Protein AF-A0A5N6TM51-F1 (afdb_monomer)

Organism: Aspergillus avenaceus (NCBI:txid36643)

Sequence (339 aa):
MQPSRFLRQTIHHITMTSKPPQKPAKEKRPPLTHFLCLPLVNATSLPQLETSLSTFKTSIPAQDDHGPLVPAGALRPVGTLHLTLGVMSLPTRERLEDAISFFHSLDLLAMVREAGRRARFSTTDDKNSEDKSEEEKDKEKNKEGGTPPFTISLESLHALPRARAATVLHAAPVDPTARLYPFCEMLREKFLHAGFLQGEVRHKAAGEEGPVPRPKARPLLLHATVANTIYVRGRKDGGSRKGRNDRIAFDARDLVAWYRGFYADRERTVPKSLQSASLGDGGSRGYPFVWAREFPVESVCICEMGAKKLDSVGDASGLNARLGEKYAAVAERRLDFGY

Nearest PDB structures (foldseek):
  8tly-assembly2_B  TM=7.650E-01  e=3.673E-09  Homo sapiens
  8tly-assembly1_A  TM=7.063E-01  e=2.453E-09  Homo sapiens
  8tuk-assembly1_A  TM=6.851E-01  e=5.500E-09  Alvinella pompejana
  5h7f-assembly1_A  TM=6.345E-01  e=9.374E-05  Deinococcus radiodurans
  1iuh-assembly1_A  TM=6.403E-01  e=2.498E-04  Thermus thermophilus

Secondary structure (DSSP, 8-state):
------------------PPPPPPPPPPPPPP-EEEEEE--STTTHHHHHHHHHHHHHHSPEETTTEESS-GGGBPPGGG-EEEEEEE---SHHHHHHHHHHHHHS-HHHHHHHHHHHHHHTTTTT-------GGGTTTSTT----PPPEEEEEEEEEEES-GGGBSEEEEEEE-TTS-HHHHHHHHHHHHHHTT-B--B-PPPPTT--SSPPPPBPPPP---EEEEEGGGS-----S-----------B--HHHHHHHHS--S-TT--SPPPS-------S---PPPPEEEEEEEE-EEEEEESS-EEPP-TT-TT-HHHHH-EE--EEEEEE-----

Foldseek 3Di:
DDDDDDDDDDDDDPPPPDDDDDDPDPDDDADWWWFKWQFDDDPQQLVLLLLLLVQLVVPFDADPPPGGLADPLQFAFQQAWIWTLFIFDQPDPVSVVVLQVLVVPDDLQVLLVVLLVVLVVVVPVPDDDPDDDPVVVVVVVPPPPFRDFFWWWWWAWAAPPHQQWGQWIWTAIGGPSSSVQSSSNVVSVSCQQVVGGDADQDDDDPPDDDDRGRGHHDPRGTTTIRGGQVSPDDDCPPDDDPDDPPRHTGNRPVVRVCQQFADDDPPDLHDDDDDDPDDDDDDGRGHGRISGGTDGRWKMFIWTPDWDAFDQPPPPPSVSVSRRTHTDTPDMDTPCRPD

Structure (mmCIF, N/CA/C/O backbone):
data_AF-A0A5N6TM51-F1
#
_entry.id   AF-A0A5N6TM51-F1
#
loop_
_atom_site.group_PDB
_atom_site.id
_atom_site.type_symbol
_atom_site.label_atom_id
_atom_site.label_alt_id
_atom_site.label_comp_id
_atom_site.label_asym_id
_atom_site.label_entity_id
_atom_site.label_seq_id
_atom_site.pdbx_PDB_ins_code
_atom_site.Cartn_x
_atom_site.Cartn_y
_atom_site.Cartn_z
_atom_site.occupancy
_atom_site.B_iso_or_equiv
_atom_site.auth_seq_id
_atom_site.auth_comp_id
_atom_site.auth_asym_id
_atom_site.auth_atom_id
_atom_site.pdbx_PDB_model_num
ATOM 1 N N . MET A 1 1 ? -53.615 65.402 -53.126 1.00 32.78 1 MET A N 1
ATOM 2 C CA . MET A 1 1 ? -53.287 66.619 -52.351 1.00 32.78 1 MET A CA 1
ATOM 3 C C . MET A 1 1 ? -53.450 66.295 -50.869 1.00 32.78 1 MET A C 1
ATOM 5 O O . MET A 1 1 ? -54.311 65.499 -50.536 1.00 32.78 1 MET A O 1
ATOM 9 N N . GLN A 1 2 ? -52.512 66.818 -50.079 1.00 27.61 2 GLN A N 1
ATOM 10 C CA . GLN A 1 2 ? -52.165 66.640 -48.653 1.00 27.61 2 GLN A CA 1
ATOM 11 C C . GLN A 1 2 ? -53.316 66.652 -47.604 1.00 27.61 2 GLN A C 1
ATOM 13 O O . GLN A 1 2 ? -54.419 67.052 -47.954 1.00 27.61 2 GLN A O 1
ATOM 18 N N . PRO A 1 3 ? -53.040 66.498 -46.282 1.00 46.75 3 PRO A N 1
ATOM 19 C CA . PRO A 1 3 ? -52.190 65.527 -45.563 1.00 46.75 3 PRO A CA 1
ATOM 20 C C . PRO A 1 3 ? -52.844 65.098 -44.210 1.00 46.75 3 PRO A C 1
ATOM 22 O O . PRO A 1 3 ? -53.901 65.585 -43.830 1.00 46.75 3 PRO A O 1
ATOM 25 N N . SER A 1 4 ? -52.180 64.275 -43.393 1.00 31.70 4 SER A N 1
ATOM 26 C CA . SER A 1 4 ? -51.720 64.683 -42.044 1.00 31.70 4 SER A CA 1
ATOM 27 C C . SER A 1 4 ? -51.360 63.492 -41.152 1.00 31.70 4 SER A C 1
ATOM 29 O O . SER A 1 4 ? -51.795 62.360 -41.326 1.00 31.70 4 SER A O 1
ATOM 31 N N . ARG A 1 5 ? -50.418 63.791 -40.263 1.00 33.94 5 ARG A N 1
ATOM 32 C CA . ARG A 1 5 ? -49.539 62.904 -39.508 1.00 33.94 5 ARG A CA 1
ATOM 33 C C . ARG A 1 5 ? -50.269 62.289 -38.315 1.00 33.94 5 ARG A C 1
ATOM 35 O O . ARG A 1 5 ? -50.870 63.030 -37.547 1.00 33.94 5 ARG A O 1
ATOM 42 N N . PHE A 1 6 ? -50.075 60.992 -38.078 1.00 36.09 6 PHE A N 1
ATOM 43 C CA . PHE A 1 6 ? -50.263 60.407 -36.751 1.00 36.09 6 PHE A CA 1
ATOM 44 C C . PHE A 1 6 ? -48.932 59.945 -36.161 1.00 36.09 6 PHE A C 1
ATOM 46 O O . PHE A 1 6 ? -48.070 59.367 -36.825 1.00 36.09 6 PHE A O 1
ATOM 53 N N . LEU A 1 7 ? -48.777 60.330 -34.901 1.00 36.97 7 LEU A N 1
ATOM 54 C CA . LEU A 1 7 ? -47.610 60.239 -34.047 1.00 36.97 7 LEU A CA 1
ATOM 55 C C . LEU A 1 7 ? -47.298 58.772 -33.708 1.00 36.97 7 LEU A C 1
ATOM 57 O O . LEU A 1 7 ? -48.194 57.987 -33.410 1.00 36.97 7 LEU A O 1
ATOM 61 N N . ARG A 1 8 ? -46.010 58.417 -33.730 1.00 33.09 8 ARG A N 1
ATOM 62 C CA . ARG A 1 8 ? -45.488 57.114 -33.301 1.00 33.09 8 ARG A CA 1
ATOM 63 C C . ARG A 1 8 ? -45.774 56.884 -31.812 1.00 33.09 8 ARG A C 1
ATOM 65 O O . ARG A 1 8 ? -45.338 57.685 -30.989 1.00 33.09 8 ARG A O 1
ATOM 72 N N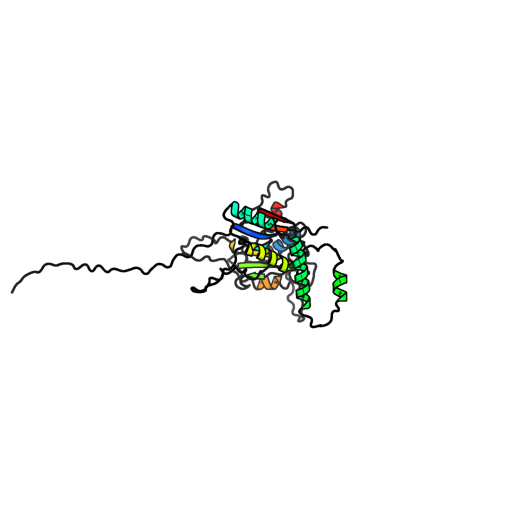 . GLN A 1 9 ? -46.382 55.751 -31.469 1.00 34.50 9 GLN A N 1
ATOM 73 C CA . GLN A 1 9 ? -46.264 55.151 -30.139 1.00 34.50 9 GLN A CA 1
ATOM 74 C C . GLN A 1 9 ? -45.636 53.763 -30.258 1.00 34.50 9 GLN A C 1
ATOM 76 O O . GLN A 1 9 ? -46.105 52.886 -30.979 1.00 34.50 9 GLN A O 1
ATOM 81 N N . THR A 1 10 ? -44.511 53.618 -29.572 1.00 32.72 10 THR A N 1
ATOM 82 C CA . THR A 1 10 ? -43.673 52.427 -29.487 1.00 32.72 10 THR A CA 1
ATOM 83 C C . THR A 1 10 ? -44.337 51.406 -28.563 1.00 32.72 10 THR A C 1
ATOM 85 O O . THR A 1 10 ? -44.457 51.651 -27.366 1.00 32.72 10 THR A O 1
ATOM 88 N N . ILE A 1 11 ? -44.744 50.250 -29.092 1.00 34.00 11 ILE A N 1
ATOM 89 C CA . ILE A 1 11 ? -45.143 49.094 -28.279 1.00 34.00 11 ILE A CA 1
ATOM 90 C C . ILE A 1 11 ? -43.866 48.325 -27.925 1.00 34.00 11 ILE A C 1
ATOM 92 O O . ILE A 1 11 ? -43.311 47.607 -28.756 1.00 34.00 11 ILE A O 1
ATOM 96 N N . HIS A 1 12 ? -43.376 48.482 -26.695 1.00 32.97 12 HIS A N 1
ATOM 97 C CA . HIS A 1 12 ? -42.363 47.585 -26.144 1.00 32.97 12 HIS A CA 1
ATOM 98 C C . HIS A 1 12 ? -43.042 46.295 -25.674 1.00 32.97 12 HIS A C 1
ATOM 100 O O . HIS A 1 12 ? -43.651 46.242 -24.609 1.00 32.97 12 HIS A O 1
ATOM 106 N N . HIS A 1 13 ? -42.924 45.245 -26.485 1.00 34.19 13 HIS A N 1
ATOM 107 C CA . HIS A 1 13 ? -43.236 43.880 -26.080 1.00 34.19 13 HIS A CA 1
ATOM 108 C C . HIS A 1 13 ? -42.216 43.448 -25.011 1.00 34.19 13 HIS A C 1
ATOM 110 O O . HIS A 1 13 ? -41.040 43.241 -25.309 1.00 34.19 13 HIS A O 1
ATOM 116 N N . ILE A 1 14 ? -42.648 43.337 -23.752 1.00 35.91 14 ILE A N 1
ATOM 117 C CA . ILE A 1 14 ? -41.868 42.675 -22.701 1.00 35.91 14 ILE A CA 1
ATOM 118 C C . ILE A 1 14 ? -41.963 41.172 -22.963 1.00 35.91 14 ILE A C 1
ATOM 120 O O . ILE A 1 14 ? -42.956 40.526 -22.632 1.00 35.91 14 ILE A O 1
ATOM 124 N N . THR A 1 15 ? -40.939 40.609 -23.596 1.00 34.81 15 THR A N 1
ATOM 125 C CA . THR A 1 15 ? -40.794 39.159 -23.734 1.00 34.81 15 THR A CA 1
ATOM 126 C C . THR A 1 15 ? -40.215 38.611 -22.430 1.00 34.81 15 THR A C 1
ATOM 128 O O . THR A 1 15 ? -39.017 38.711 -22.174 1.00 34.81 15 THR A O 1
ATOM 131 N N . MET A 1 16 ? -41.073 38.044 -21.580 1.00 34.38 16 MET A N 1
ATOM 132 C CA . MET A 1 16 ? -40.668 37.259 -20.411 1.00 34.38 16 MET A CA 1
ATOM 133 C C . MET A 1 16 ? -39.970 35.974 -20.878 1.00 34.38 16 MET A C 1
ATOM 135 O O . MET A 1 16 ? -40.612 34.959 -21.132 1.00 34.38 16 MET A O 1
ATOM 139 N N . THR A 1 17 ? -38.642 35.998 -21.005 1.00 38.09 17 THR A N 1
ATOM 140 C CA . THR A 1 17 ? -37.850 34.775 -21.192 1.00 38.09 17 THR A CA 1
ATOM 141 C C . THR A 1 17 ? -37.598 34.135 -19.826 1.00 38.09 17 THR A C 1
ATOM 143 O O . THR A 1 17 ? -36.622 34.459 -19.145 1.00 38.09 17 THR A O 1
ATOM 146 N N . SER A 1 18 ? -38.483 33.235 -19.397 1.00 43.59 18 SER A N 1
ATOM 147 C CA . SER A 1 18 ? -38.251 32.393 -18.221 1.00 43.59 18 SER A CA 1
ATOM 148 C C . SER A 1 18 ? -37.063 31.459 -18.485 1.00 43.59 18 SER A C 1
ATOM 150 O O . SER A 1 18 ? -37.135 30.585 -19.351 1.00 43.59 18 SER A O 1
ATOM 152 N N . LYS A 1 19 ? -35.954 31.640 -17.754 1.00 43.47 19 LYS A N 1
ATOM 153 C CA . LYS A 1 19 ? -34.829 30.691 -17.760 1.00 43.47 19 LYS A CA 1
ATOM 154 C C . LYS A 1 19 ? -35.306 29.324 -17.245 1.00 43.47 19 LYS A C 1
ATOM 156 O O . LYS A 1 19 ? -36.028 29.288 -16.248 1.00 43.47 19 LYS A O 1
ATOM 161 N N . PRO A 1 20 ? -34.881 28.206 -17.860 1.00 42.75 20 PRO A N 1
ATOM 162 C CA . PRO A 1 20 ? -35.201 26.879 -17.350 1.00 42.75 20 PRO A CA 1
ATOM 163 C C . PRO A 1 20 ? -34.550 26.662 -15.971 1.00 42.75 20 PRO A C 1
ATOM 165 O O . PRO A 1 20 ? -33.491 27.243 -15.697 1.00 42.75 20 PRO A O 1
ATOM 168 N N . PRO A 1 21 ? -35.148 25.830 -15.098 1.00 43.91 21 PRO A N 1
ATOM 169 C CA . PRO A 1 21 ? -34.652 25.621 -13.745 1.00 43.91 21 PRO A CA 1
ATOM 170 C C . PRO A 1 21 ? -33.252 24.997 -13.784 1.00 43.91 21 PRO A C 1
ATOM 172 O O . PRO A 1 21 ? -33.016 23.969 -14.425 1.00 43.91 21 PRO A O 1
ATOM 175 N N . GLN A 1 22 ? -32.301 25.643 -13.105 1.00 47.69 22 GLN A N 1
ATOM 176 C CA . GLN A 1 22 ? -30.949 25.120 -12.935 1.00 47.69 22 GLN A CA 1
ATOM 177 C C . GLN A 1 22 ? -31.009 23.822 -12.126 1.00 47.69 22 GLN A C 1
ATOM 179 O O . GLN A 1 22 ? -31.579 23.781 -11.038 1.00 47.69 22 GLN A O 1
ATOM 184 N N . LYS A 1 23 ? -30.404 22.754 -12.658 1.00 44.50 23 LYS A N 1
ATOM 185 C CA . LYS A 1 23 ? -30.234 21.497 -11.919 1.00 44.50 23 LYS A CA 1
ATOM 186 C C . LYS A 1 23 ? -29.460 21.782 -10.622 1.00 44.50 23 LYS A C 1
ATOM 188 O O . LYS A 1 23 ? -28.450 22.487 -10.697 1.00 44.50 23 LYS A O 1
ATOM 193 N N . PRO A 1 24 ? -29.877 21.230 -9.467 1.00 46.81 24 PRO A N 1
ATOM 194 C CA . PRO A 1 24 ? -29.166 21.435 -8.212 1.00 46.81 24 PRO A CA 1
ATOM 195 C C . PRO A 1 24 ? -27.713 20.971 -8.357 1.00 46.81 24 PRO A C 1
ATOM 197 O O . PRO A 1 24 ? -27.432 19.903 -8.912 1.00 46.81 24 PRO A O 1
ATOM 200 N N . ALA A 1 25 ? -26.780 21.812 -7.909 1.00 54.91 25 ALA A N 1
ATOM 201 C CA . ALA A 1 25 ? -25.359 21.509 -7.944 1.00 54.91 25 ALA A CA 1
ATOM 202 C C . ALA A 1 25 ? -25.094 20.241 -7.120 1.00 54.91 25 ALA A C 1
ATOM 204 O O . ALA A 1 25 ? -25.482 20.160 -5.959 1.00 54.91 25 ALA A O 1
ATOM 205 N N . LYS A 1 26 ? -24.439 19.239 -7.721 1.00 55.16 26 LYS A N 1
ATOM 206 C CA . LYS A 1 26 ? -24.026 18.035 -6.990 1.00 55.16 26 LYS A CA 1
ATOM 207 C C . LYS A 1 26 ? -23.077 18.441 -5.865 1.00 55.16 26 LYS A C 1
ATOM 209 O O . LYS A 1 26 ? -22.036 19.044 -6.133 1.00 55.16 26 LYS A O 1
ATOM 214 N N . GLU A 1 27 ? -23.432 18.081 -4.639 1.00 57.28 27 GLU A N 1
ATOM 215 C CA . GLU A 1 27 ? -22.594 18.267 -3.459 1.00 57.28 27 GLU A CA 1
ATOM 216 C C . GLU A 1 27 ? -21.221 17.621 -3.699 1.00 57.28 27 GLU A C 1
ATOM 218 O O . GLU A 1 27 ? -21.112 16.467 -4.136 1.00 57.28 27 GLU A O 1
ATOM 223 N N . LYS A 1 28 ? -20.147 18.392 -3.506 1.00 67.38 28 LYS A N 1
ATOM 224 C CA . LYS A 1 28 ? -18.787 17.889 -3.712 1.00 67.38 28 LYS A CA 1
ATOM 225 C C . LYS A 1 28 ? -18.452 16.957 -2.556 1.00 67.38 28 LYS A C 1
ATOM 227 O O . LYS A 1 28 ? -18.554 17.350 -1.401 1.00 67.38 28 LYS A O 1
ATOM 232 N N . ARG A 1 29 ? -18.019 15.733 -2.872 1.00 72.75 29 ARG A N 1
ATOM 233 C CA . ARG A 1 29 ? -17.516 14.802 -1.855 1.00 72.75 29 ARG A CA 1
ATOM 234 C C . ARG A 1 29 ? -16.382 15.478 -1.072 1.00 72.75 29 ARG A C 1
ATOM 236 O O . ARG A 1 29 ? -15.539 16.118 -1.711 1.00 72.75 29 ARG A O 1
ATOM 243 N N . PRO A 1 30 ? -16.349 15.340 0.264 1.00 81.00 30 PRO A N 1
ATOM 244 C CA . PRO A 1 30 ? -15.299 15.945 1.067 1.00 81.00 30 PRO A CA 1
ATOM 245 C C . PRO A 1 30 ? -13.924 15.391 0.655 1.00 81.00 30 PRO A C 1
ATOM 247 O O . PRO A 1 30 ? -13.836 14.259 0.156 1.00 81.00 30 PRO A O 1
ATOM 250 N N . PRO A 1 31 ? -12.847 16.182 0.810 1.00 89.69 31 PRO A N 1
ATOM 251 C CA . PRO A 1 31 ? -11.505 15.754 0.440 1.00 89.69 31 PRO A CA 1
ATOM 252 C C . PRO A 1 31 ? -11.069 14.544 1.272 1.00 89.69 31 PRO A C 1
ATOM 254 O O . PRO A 1 31 ? -11.416 14.411 2.447 1.00 89.69 31 PRO A O 1
ATOM 257 N N . LEU A 1 32 ? -10.290 13.659 0.654 1.00 94.62 32 LEU A N 1
ATOM 258 C CA . LEU A 1 32 ? -9.658 12.549 1.360 1.00 94.62 32 LEU A CA 1
ATOM 259 C C . LEU A 1 32 ? -8.504 13.091 2.200 1.00 94.62 32 LEU A C 1
ATOM 261 O O . LEU A 1 32 ? -7.663 13.822 1.678 1.00 94.62 32 LEU A O 1
ATOM 265 N N . THR A 1 33 ? -8.466 12.725 3.478 1.00 97.00 33 THR A N 1
ATOM 266 C CA . THR A 1 33 ? -7.448 13.212 4.422 1.00 97.00 33 THR A CA 1
ATOM 267 C C . THR A 1 33 ? -6.553 12.098 4.936 1.00 97.00 33 THR A C 1
ATOM 269 O O . THR A 1 33 ? -5.383 12.352 5.195 1.00 97.00 33 THR A O 1
ATOM 272 N N . HIS A 1 34 ? -7.061 10.864 5.019 1.00 98.31 34 HIS A N 1
ATOM 273 C CA . HIS A 1 34 ? -6.320 9.722 5.550 1.00 98.31 34 HIS A CA 1
ATOM 274 C C . HIS A 1 34 ? -6.577 8.451 4.744 1.00 98.31 34 HIS A C 1
ATOM 276 O O . HIS A 1 34 ? -7.523 8.367 3.955 1.00 98.31 34 HIS A O 1
ATOM 282 N N . PHE A 1 35 ? -5.749 7.437 4.956 1.00 98.25 35 PHE A N 1
ATOM 283 C CA . PHE A 1 35 ? -5.962 6.095 4.430 1.00 98.25 35 PHE A CA 1
ATOM 284 C C . PHE A 1 35 ? -5.502 5.032 5.420 1.00 98.25 35 PHE A C 1
ATOM 286 O O . PHE A 1 35 ? -4.619 5.267 6.239 1.00 98.25 35 PHE A O 1
ATOM 293 N N . LEU A 1 36 ? -6.129 3.865 5.319 1.00 98.69 36 LEU A N 1
ATOM 294 C CA . LEU A 1 36 ? -5.761 2.656 6.041 1.00 98.69 36 LEU A CA 1
ATOM 295 C C . LEU A 1 36 ? -4.841 1.827 5.144 1.00 98.69 36 LEU A C 1
ATOM 297 O O . LEU A 1 36 ? -5.186 1.579 3.982 1.00 98.69 36 LEU A O 1
ATOM 301 N N . CYS A 1 37 ? -3.684 1.406 5.647 1.00 98.75 37 CYS A N 1
ATOM 302 C CA . CYS A 1 37 ? -2.712 0.654 4.859 1.00 98.75 37 CYS A CA 1
ATOM 303 C C . CYS A 1 37 ? -1.877 -0.337 5.669 1.00 98.75 37 CYS A C 1
ATOM 305 O O . CYS A 1 37 ? -1.870 -0.327 6.897 1.00 98.75 37 CYS A O 1
ATOM 307 N N . LEU A 1 38 ? -1.142 -1.160 4.922 1.00 98.75 38 LEU A N 1
ATOM 308 C CA . LEU A 1 38 ? -0.024 -1.964 5.401 1.00 98.75 38 LEU A CA 1
ATOM 309 C C . LEU A 1 38 ? 1.274 -1.355 4.844 1.00 98.75 38 LEU A C 1
ATOM 311 O O . LEU A 1 38 ? 1.470 -1.408 3.622 1.00 98.75 38 LEU A O 1
ATOM 315 N N . PRO A 1 39 ? 2.132 -0.726 5.666 1.00 98.38 39 PRO A N 1
ATOM 316 C CA . PRO A 1 39 ? 3.463 -0.307 5.233 1.00 98.38 39 PRO A CA 1
ATOM 317 C C . PRO A 1 39 ? 4.292 -1.516 4.791 1.00 98.38 39 PRO A C 1
ATOM 319 O O . PRO A 1 39 ? 4.202 -2.586 5.386 1.00 98.38 39 PRO A O 1
ATOM 322 N N . LEU A 1 40 ? 5.095 -1.352 3.738 1.00 98.44 40 LEU A N 1
ATOM 323 C CA . LEU A 1 40 ? 5.885 -2.455 3.173 1.00 98.44 40 LEU A CA 1
ATOM 324 C C . LEU A 1 40 ? 7.384 -2.333 3.439 1.00 98.44 40 LEU A C 1
ATOM 326 O O . LEU A 1 40 ? 8.124 -3.254 3.111 1.00 98.44 40 LEU A O 1
ATOM 330 N N . VAL A 1 41 ? 7.840 -1.208 3.990 1.00 97.62 41 VAL A N 1
ATOM 331 C CA . VAL A 1 41 ? 9.263 -0.942 4.220 1.00 97.62 41 VAL A CA 1
ATOM 332 C C . VAL A 1 41 ? 9.632 -1.283 5.656 1.00 97.62 41 VAL A C 1
ATOM 334 O O . VAL A 1 41 ? 9.151 -0.640 6.586 1.00 97.62 41 VAL A O 1
ATOM 337 N N . ASN A 1 42 ? 10.515 -2.261 5.814 1.00 95.94 42 ASN A N 1
ATOM 338 C CA . ASN A 1 42 ? 11.118 -2.671 7.079 1.00 95.94 42 ASN A CA 1
ATOM 339 C C . ASN A 1 42 ? 12.578 -3.089 6.851 1.00 95.94 42 ASN A C 1
ATOM 341 O O . ASN A 1 42 ? 13.109 -2.945 5.747 1.00 95.94 42 ASN A O 1
ATOM 345 N N . ALA A 1 43 ? 13.234 -3.610 7.889 1.00 96.00 43 ALA A N 1
ATOM 346 C CA . ALA A 1 43 ? 14.640 -4.007 7.822 1.00 96.00 43 ALA A CA 1
ATOM 347 C C . ALA A 1 43 ? 14.932 -5.060 6.732 1.00 96.00 43 ALA A C 1
ATOM 349 O O . ALA A 1 43 ? 16.014 -5.043 6.149 1.00 96.00 43 ALA A O 1
ATOM 350 N N . THR A 1 44 ? 13.967 -5.934 6.422 1.00 97.12 44 THR A N 1
ATOM 351 C CA . THR A 1 44 ? 14.116 -7.021 5.437 1.00 97.12 44 THR A CA 1
ATOM 352 C C . THR A 1 44 ? 13.848 -6.544 4.010 1.00 97.12 44 THR A C 1
ATOM 354 O O . THR A 1 44 ? 14.560 -6.916 3.073 1.00 97.12 44 THR A O 1
ATOM 357 N N . SER A 1 45 ? 12.815 -5.721 3.818 1.00 97.94 45 SER A N 1
ATOM 358 C CA . SER A 1 45 ? 12.384 -5.290 2.486 1.00 97.94 45 SER A CA 1
ATOM 359 C C . SER A 1 45 ? 13.138 -4.069 1.965 1.00 97.94 45 SER A C 1
ATOM 361 O O . SER A 1 45 ? 13.351 -3.973 0.759 1.00 97.94 45 SER A O 1
ATOM 363 N N . LEU A 1 46 ? 13.582 -3.157 2.838 1.00 97.75 46 LEU A N 1
ATOM 364 C CA . LEU A 1 46 ? 14.235 -1.903 2.449 1.00 97.75 46 LEU A CA 1
ATOM 365 C C . LEU A 1 46 ? 15.393 -2.091 1.445 1.00 97.75 46 LEU A C 1
ATOM 367 O O . LEU A 1 46 ? 15.295 -1.522 0.357 1.00 97.75 46 LEU A O 1
ATOM 371 N N . PRO A 1 47 ? 16.447 -2.887 1.727 1.00 96.94 47 PRO A N 1
ATOM 372 C CA . PRO A 1 47 ? 17.573 -3.022 0.795 1.00 96.94 47 PRO A CA 1
ATOM 373 C C . PRO A 1 47 ? 17.169 -3.645 -0.553 1.00 96.94 47 PRO A C 1
ATOM 375 O O . PRO A 1 47 ? 17.710 -3.285 -1.602 1.00 96.94 47 PRO A O 1
ATOM 378 N N . GLN A 1 48 ? 16.188 -4.555 -0.546 1.00 97.62 48 GLN A N 1
ATOM 379 C CA . GLN A 1 48 ? 15.669 -5.182 -1.764 1.00 97.62 48 GLN A CA 1
ATOM 380 C C . GLN A 1 48 ? 14.884 -4.172 -2.609 1.00 97.62 48 GLN A C 1
ATOM 382 O O . GLN A 1 48 ? 15.119 -4.049 -3.809 1.00 97.62 48 GLN A O 1
ATOM 387 N N . LEU A 1 49 ? 13.995 -3.402 -1.975 1.00 97.94 49 LEU A N 1
ATOM 388 C CA . LEU A 1 49 ? 13.156 -2.406 -2.639 1.00 97.94 49 LEU A CA 1
ATOM 389 C C . LEU A 1 49 ? 13.976 -1.251 -3.213 1.00 97.94 49 LEU A C 1
ATOM 391 O O . LEU A 1 49 ? 13.679 -0.802 -4.317 1.00 97.94 49 LEU A O 1
ATOM 395 N N . GLU A 1 50 ? 15.015 -0.797 -2.511 1.00 95.94 50 GLU A N 1
ATOM 396 C CA . GLU A 1 50 ? 15.965 0.196 -3.030 1.00 95.94 50 GLU A CA 1
ATOM 397 C C . GLU A 1 50 ? 16.633 -0.282 -4.316 1.00 95.94 50 GLU A C 1
ATOM 399 O O . GLU A 1 50 ? 16.621 0.421 -5.329 1.00 95.94 50 GLU A O 1
ATOM 404 N N . THR A 1 51 ? 17.168 -1.504 -4.281 1.00 95.94 51 THR A N 1
ATOM 405 C CA . THR A 1 51 ? 17.836 -2.121 -5.428 1.00 95.94 51 THR A CA 1
ATOM 406 C C . THR A 1 51 ? 16.864 -2.262 -6.598 1.00 95.94 51 THR A C 1
ATOM 408 O O . THR A 1 51 ? 17.144 -1.791 -7.700 1.00 95.94 51 THR A O 1
ATOM 411 N N . SER A 1 52 ? 15.684 -2.833 -6.356 1.00 96.38 52 SER A N 1
ATOM 412 C CA . SER A 1 52 ? 14.674 -3.083 -7.388 1.00 96.38 52 SER A CA 1
AT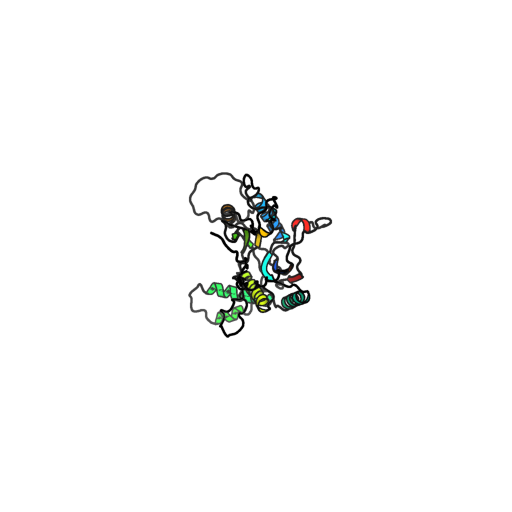OM 413 C C . SER A 1 52 ? 14.098 -1.799 -7.987 1.00 96.38 52 SER A C 1
ATOM 415 O O . SER A 1 52 ? 13.925 -1.719 -9.202 1.00 96.38 52 SER A O 1
ATOM 417 N N . LEU A 1 53 ? 13.837 -0.765 -7.178 1.00 96.38 53 LEU A N 1
ATOM 418 C CA . LEU A 1 53 ? 13.369 0.533 -7.678 1.00 96.38 53 LEU A CA 1
ATOM 419 C C . LEU A 1 53 ? 14.455 1.272 -8.465 1.00 96.38 53 LEU A C 1
ATOM 421 O O . LEU A 1 53 ? 14.135 1.932 -9.455 1.00 96.38 53 LEU A O 1
ATOM 425 N N . SER A 1 54 ? 15.723 1.147 -8.065 1.00 94.38 54 SER A N 1
ATOM 426 C CA . SER A 1 54 ? 16.855 1.686 -8.825 1.00 94.38 54 SER A CA 1
ATOM 427 C C . SER A 1 54 ? 16.989 0.999 -10.188 1.00 94.38 54 SER A C 1
ATOM 429 O O . SER A 1 54 ? 17.000 1.683 -11.211 1.00 94.38 54 SER A O 1
ATOM 431 N N . THR A 1 55 ? 16.966 -0.340 -10.223 1.00 93.31 55 THR A N 1
ATOM 432 C CA . THR A 1 55 ? 16.939 -1.129 -11.468 1.00 93.31 55 THR A CA 1
ATOM 433 C C . THR A 1 55 ? 15.748 -0.766 -12.348 1.00 93.31 55 THR A C 1
ATOM 435 O O . THR A 1 55 ? 15.889 -0.582 -13.557 1.00 93.31 55 THR A O 1
ATOM 438 N N . PHE A 1 56 ? 14.567 -0.597 -11.751 1.00 94.38 56 PHE A N 1
ATOM 439 C CA . PHE A 1 56 ? 13.395 -0.169 -12.499 1.00 94.38 56 PHE A CA 1
ATOM 440 C C . PHE A 1 56 ? 13.608 1.204 -13.125 1.00 94.38 56 PHE A C 1
ATOM 442 O O . PHE A 1 56 ? 13.418 1.355 -14.331 1.00 94.38 56 PHE A O 1
ATOM 449 N N . LYS A 1 57 ? 14.073 2.178 -12.337 1.00 93.81 57 LYS A N 1
ATOM 450 C CA . LYS A 1 57 ? 14.321 3.545 -12.797 1.00 93.81 57 LYS A CA 1
ATOM 451 C C . LYS A 1 57 ? 15.297 3.600 -13.976 1.00 93.81 57 LYS A C 1
ATOM 453 O O . LYS A 1 57 ? 15.059 4.369 -14.902 1.00 93.81 57 LYS A O 1
ATOM 458 N N . THR A 1 58 ? 16.365 2.804 -13.955 1.00 91.69 58 THR A N 1
ATOM 459 C CA . THR A 1 58 ? 17.358 2.761 -15.043 1.00 91.69 58 THR A CA 1
ATOM 460 C C . THR A 1 58 ? 16.862 2.012 -16.279 1.00 91.69 58 THR A C 1
ATOM 462 O O . THR A 1 58 ? 17.318 2.301 -17.380 1.00 91.69 58 THR A O 1
ATOM 465 N N . SER A 1 59 ? 15.905 1.092 -16.121 1.00 90.31 59 SER A N 1
ATOM 466 C CA . SER A 1 59 ? 15.308 0.340 -17.233 1.00 90.31 59 SER A CA 1
ATOM 467 C C . SER A 1 59 ? 14.215 1.091 -18.007 1.00 90.31 59 SER A C 1
ATOM 469 O O . SER A 1 59 ? 13.772 0.603 -19.045 1.00 90.31 59 SER A O 1
ATOM 471 N N . ILE A 1 60 ? 13.744 2.245 -17.513 1.00 92.12 60 ILE A N 1
ATOM 472 C CA . ILE A 1 60 ? 12.680 3.019 -18.172 1.00 92.12 60 ILE A CA 1
ATOM 473 C C . ILE A 1 60 ? 13.205 3.559 -19.513 1.00 92.12 60 ILE A C 1
ATOM 475 O O . ILE A 1 60 ? 14.158 4.342 -19.508 1.00 92.12 60 ILE A O 1
ATOM 479 N N . PRO A 1 61 ? 12.574 3.208 -20.652 1.00 88.38 61 PRO A N 1
ATOM 480 C CA . PRO A 1 61 ? 13.004 3.694 -21.956 1.00 88.38 61 PRO A CA 1
ATOM 481 C C . PRO A 1 61 ? 12.909 5.216 -22.061 1.00 88.38 61 PRO A C 1
ATOM 483 O O . PRO A 1 61 ? 11.942 5.825 -21.589 1.00 88.38 61 PRO A O 1
ATOM 486 N N . ALA A 1 62 ? 13.889 5.822 -22.727 1.00 86.50 62 ALA A N 1
ATOM 487 C CA . ALA A 1 62 ? 13.763 7.188 -23.214 1.00 86.50 62 ALA A CA 1
ATOM 488 C C . ALA A 1 62 ? 12.780 7.230 -24.394 1.00 86.50 62 ALA A C 1
ATOM 490 O O . ALA A 1 62 ? 12.720 6.300 -25.196 1.00 86.50 62 ALA A O 1
ATOM 491 N N . GLN A 1 63 ? 12.008 8.307 -24.489 1.00 79.31 63 GLN A N 1
ATOM 492 C CA . GLN A 1 63 ? 11.246 8.669 -25.675 1.00 79.31 63 GLN A CA 1
ATOM 493 C C . GLN A 1 63 ? 11.980 9.816 -26.360 1.00 79.31 63 GLN A C 1
ATOM 495 O O . GLN A 1 63 ? 12.260 10.817 -25.695 1.00 79.31 63 GLN A O 1
ATOM 500 N N . ASP A 1 64 ? 12.258 9.648 -27.655 1.00 76.06 64 ASP A N 1
ATOM 501 C CA . ASP A 1 64 ? 13.148 10.480 -28.480 1.00 76.06 64 ASP A CA 1
ATOM 502 C C . ASP A 1 64 ? 13.158 11.968 -28.078 1.00 76.06 64 ASP A C 1
ATOM 504 O O . ASP A 1 64 ? 14.190 12.473 -27.644 1.00 76.06 64 ASP A O 1
ATOM 508 N N . ASP A 1 65 ? 11.990 12.626 -28.079 1.00 72.06 65 ASP A N 1
ATOM 509 C CA . ASP A 1 65 ? 11.860 14.070 -27.804 1.00 72.06 65 ASP A CA 1
ATOM 510 C C . ASP A 1 65 ? 11.083 14.422 -26.517 1.00 72.06 65 ASP A C 1
ATOM 512 O O . ASP A 1 65 ? 10.774 15.589 -26.248 1.00 72.06 65 ASP A O 1
ATOM 516 N N . HIS A 1 66 ? 10.706 13.430 -25.703 1.00 70.62 66 HIS A N 1
ATOM 517 C CA . HIS A 1 66 ? 9.774 13.626 -24.576 1.00 70.62 66 HIS A CA 1
ATOM 518 C C . HIS A 1 66 ? 10.315 13.176 -23.214 1.00 70.62 66 HIS A C 1
ATOM 520 O O . HIS A 1 66 ? 9.617 13.288 -22.202 1.00 70.62 66 HIS A O 1
ATOM 526 N N . GLY A 1 67 ? 11.579 12.750 -23.158 1.00 80.12 67 GLY A N 1
ATOM 527 C CA . GLY A 1 67 ? 12.201 12.260 -21.930 1.00 80.12 67 GLY A CA 1
ATOM 528 C C . GLY A 1 67 ? 11.766 10.826 -21.602 1.00 80.12 67 GLY A C 1
ATOM 529 O O . GLY A 1 67 ? 11.327 10.102 -22.490 1.00 80.12 67 GLY A O 1
ATOM 530 N N . PRO A 1 68 ? 11.923 10.354 -20.355 1.00 85.94 68 PRO A N 1
ATOM 531 C CA . PRO A 1 68 ? 11.615 8.967 -20.014 1.00 85.94 68 PRO A CA 1
ATOM 532 C C . PRO A 1 68 ? 10.115 8.666 -20.145 1.00 85.94 68 PRO A C 1
ATOM 534 O O . PRO A 1 68 ? 9.283 9.465 -19.711 1.00 85.94 68 PRO A O 1
ATOM 537 N N . LEU A 1 69 ? 9.783 7.470 -20.648 1.00 90.00 69 LEU A N 1
ATOM 538 C CA . LEU A 1 69 ? 8.406 6.973 -20.812 1.00 90.00 69 LEU A CA 1
ATOM 539 C C . LEU A 1 69 ? 7.576 7.107 -19.525 1.00 90.00 69 LEU A C 1
ATOM 541 O O . LEU A 1 69 ? 6.387 7.421 -19.561 1.00 90.00 69 LEU A O 1
ATOM 545 N N . VAL A 1 70 ? 8.218 6.875 -18.379 1.00 92.31 70 VAL A N 1
ATOM 546 C CA . VAL A 1 70 ? 7.659 7.148 -17.055 1.00 92.31 70 VAL A CA 1
ATOM 547 C C . VAL A 1 70 ? 8.384 8.366 -16.478 1.00 92.31 70 VAL A C 1
ATOM 549 O O . VAL A 1 70 ? 9.574 8.268 -16.168 1.00 92.31 70 VAL A O 1
ATOM 552 N N . PRO A 1 71 ? 7.702 9.512 -16.291 1.00 91.00 71 PRO A N 1
ATOM 553 C CA . PRO A 1 71 ? 8.332 10.704 -15.734 1.00 91.00 71 PRO A CA 1
ATOM 554 C C . PRO A 1 71 ? 8.933 10.436 -14.352 1.00 91.00 71 PRO A C 1
ATOM 556 O O . PRO A 1 71 ? 8.305 9.785 -13.519 1.00 91.00 71 PRO A O 1
ATOM 559 N N . ALA A 1 72 ? 10.103 11.011 -14.057 1.00 90.06 72 ALA A N 1
ATOM 560 C CA . ALA A 1 72 ? 10.780 10.802 -12.772 1.00 90.06 72 ALA A CA 1
ATOM 561 C C . ALA A 1 72 ? 9.893 11.155 -11.561 1.00 90.06 72 ALA A C 1
ATOM 563 O O . ALA A 1 72 ? 9.899 10.438 -10.568 1.00 90.06 72 ALA A O 1
ATOM 564 N N . GLY A 1 73 ? 9.075 12.211 -11.668 1.00 90.69 73 GLY A N 1
ATOM 565 C CA . GLY A 1 73 ? 8.122 12.610 -10.623 1.00 90.69 73 GLY A CA 1
ATOM 566 C C . GLY A 1 73 ? 6.907 11.685 -10.462 1.00 90.69 73 GLY A C 1
ATOM 567 O O . GLY A 1 73 ? 6.124 11.879 -9.538 1.00 90.69 73 GLY A O 1
ATOM 568 N N . ALA A 1 74 ? 6.720 10.703 -11.351 1.00 94.25 74 ALA A N 1
ATOM 569 C CA . ALA A 1 74 ? 5.716 9.657 -11.182 1.00 94.25 74 ALA A CA 1
ATOM 570 C C . ALA A 1 74 ? 6.236 8.504 -10.314 1.00 94.25 74 ALA A C 1
ATOM 572 O O . ALA A 1 74 ? 5.422 7.775 -9.750 1.00 94.25 74 ALA A O 1
ATO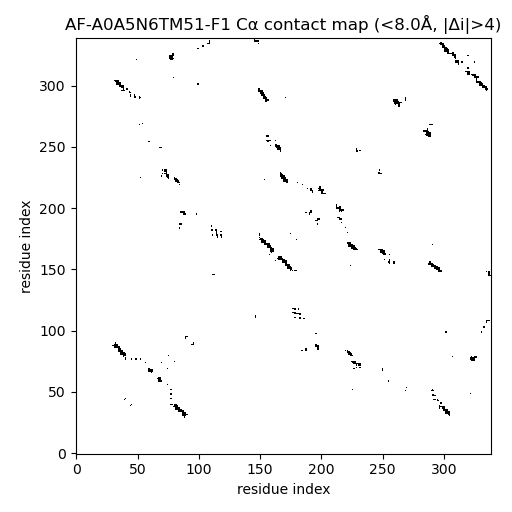M 573 N N . LEU A 1 75 ? 7.557 8.308 -10.231 1.00 95.75 75 LEU A N 1
ATOM 574 C CA . LEU A 1 75 ? 8.163 7.216 -9.472 1.00 95.75 75 LEU A CA 1
ATOM 575 C C . LEU A 1 75 ? 7.995 7.456 -7.977 1.00 95.75 75 LEU A C 1
ATOM 577 O O . LEU A 1 75 ? 8.221 8.559 -7.478 1.00 95.75 75 LEU A O 1
ATOM 581 N N . ARG A 1 76 ? 7.593 6.412 -7.256 1.00 95.56 76 ARG A N 1
ATOM 582 C CA . ARG A 1 76 ? 7.384 6.502 -5.815 1.00 95.56 76 ARG A CA 1
ATOM 583 C C . ARG A 1 76 ? 8.701 6.328 -5.063 1.00 95.56 76 ARG A C 1
ATOM 585 O O . ARG A 1 76 ? 9.417 5.365 -5.336 1.00 95.56 76 ARG A O 1
ATOM 592 N N . PRO A 1 77 ? 9.005 7.204 -4.090 1.00 96.25 77 PRO A N 1
ATOM 593 C CA . PRO A 1 77 ? 10.111 6.980 -3.169 1.00 96.25 77 PRO A CA 1
ATOM 594 C C . PRO A 1 77 ? 9.885 5.711 -2.347 1.00 96.25 77 PRO A C 1
ATOM 596 O O . PRO A 1 77 ? 8.735 5.360 -2.045 1.00 96.25 77 PRO A O 1
ATOM 599 N N . VAL A 1 78 ? 10.982 5.058 -1.961 1.00 97.19 78 VAL A N 1
ATOM 600 C CA . VAL A 1 78 ? 10.979 3.758 -1.275 1.00 97.19 78 VAL A CA 1
ATOM 601 C C . VAL A 1 78 ? 10.106 3.809 -0.024 1.00 97.19 78 VAL A C 1
ATOM 603 O O . VAL A 1 78 ? 9.196 2.996 0.116 1.00 97.19 78 VAL A O 1
ATOM 606 N N . GLY A 1 79 ? 10.291 4.828 0.824 1.00 97.19 79 GLY A N 1
ATOM 607 C CA . GLY A 1 79 ? 9.575 4.989 2.096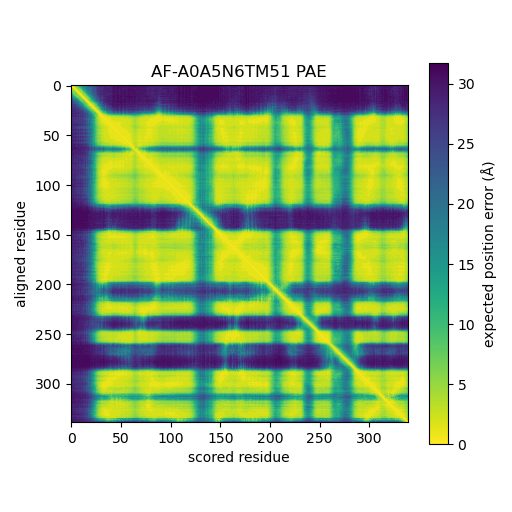 1.00 97.19 79 GLY A CA 1
ATOM 608 C C . GLY A 1 79 ? 8.067 5.230 1.979 1.00 97.19 79 GLY A C 1
ATOM 609 O O . GLY A 1 79 ? 7.367 5.307 2.990 1.00 97.19 79 GLY A O 1
ATOM 610 N N . THR A 1 80 ? 7.538 5.316 0.757 1.00 97.50 80 THR A N 1
ATOM 611 C CA . THR A 1 80 ? 6.107 5.484 0.498 1.00 97.50 80 THR A CA 1
ATOM 612 C C . THR A 1 80 ? 5.413 4.192 0.061 1.00 97.50 80 THR A C 1
ATOM 614 O O . THR A 1 80 ? 4.203 4.224 -0.180 1.00 97.50 80 THR A O 1
ATOM 617 N N . LEU A 1 81 ? 6.129 3.072 -0.086 1.00 98.31 81 LEU A N 1
ATOM 618 C CA . LEU A 1 81 ? 5.547 1.795 -0.507 1.00 98.31 81 LEU A CA 1
ATOM 619 C C . LEU A 1 81 ? 4.635 1.209 0.581 1.00 98.31 81 LEU A C 1
ATOM 621 O O . LEU A 1 81 ? 5.027 1.039 1.735 1.00 98.31 81 LEU A O 1
ATOM 625 N N . HIS A 1 82 ? 3.396 0.907 0.198 1.00 98.75 82 HIS A N 1
ATOM 626 C CA . HIS A 1 82 ? 2.363 0.367 1.080 1.00 98.75 82 HIS A CA 1
ATOM 627 C C . HIS A 1 82 ? 1.288 -0.373 0.270 1.00 98.75 82 HIS A C 1
ATOM 629 O O . HIS A 1 82 ? 1.160 -0.149 -0.937 1.00 98.75 82 HIS A O 1
ATOM 635 N N . LEU A 1 83 ? 0.475 -1.191 0.944 1.00 98.69 83 LEU A N 1
ATOM 636 C CA . LEU A 1 83 ? -0.786 -1.722 0.414 1.00 98.69 83 LEU A CA 1
ATOM 637 C C . LEU A 1 83 ? -1.947 -0.892 0.967 1.00 98.69 83 LEU A C 1
ATOM 639 O O . LEU A 1 83 ? -2.192 -0.892 2.173 1.00 98.69 83 LEU A O 1
ATOM 643 N N . THR A 1 84 ? -2.659 -0.157 0.113 1.00 97.94 84 THR A N 1
ATOM 644 C CA . THR A 1 84 ? -3.830 0.624 0.541 1.00 97.94 84 THR A CA 1
ATOM 645 C C . THR A 1 84 ? -5.042 -0.291 0.734 1.00 97.94 84 THR A C 1
ATOM 647 O O . THR A 1 84 ? -5.433 -1.003 -0.188 1.00 97.94 84 THR A O 1
ATOM 650 N N . LEU A 1 85 ? -5.685 -0.224 1.901 1.00 97.62 85 LEU A N 1
ATOM 651 C CA . LEU A 1 85 ? -6.912 -0.972 2.208 1.00 97.62 85 LEU A CA 1
ATOM 652 C C . LEU A 1 85 ? -8.167 -0.120 1.994 1.00 97.62 85 LEU A C 1
ATOM 654 O O . LEU A 1 85 ? -9.209 -0.610 1.560 1.00 97.62 85 LEU A O 1
ATOM 658 N N . GLY A 1 86 ? -8.073 1.181 2.257 1.00 96.00 86 GLY A N 1
ATOM 659 C CA . GLY A 1 86 ? -9.162 2.115 2.013 1.00 96.00 86 GLY A CA 1
ATOM 660 C C . GLY A 1 86 ? -8.779 3.556 2.305 1.00 96.00 86 GLY A C 1
ATOM 661 O O . GLY A 1 86 ? -7.786 3.826 2.972 1.00 96.00 86 GLY A O 1
ATOM 662 N N . VAL A 1 87 ? -9.585 4.483 1.796 1.00 95.94 87 VAL A N 1
ATOM 663 C CA . VAL A 1 87 ? -9.398 5.928 1.974 1.00 95.94 87 VAL A CA 1
ATOM 664 C C . VAL A 1 87 ? -10.512 6.512 2.833 1.00 95.94 87 VAL A C 1
ATOM 666 O O . VAL A 1 87 ? -11.648 6.033 2.799 1.00 95.94 87 VAL A O 1
ATOM 669 N N . MET A 1 88 ? -10.179 7.550 3.592 1.00 96.12 88 MET A N 1
ATOM 670 C CA . MET A 1 88 ? -11.039 8.176 4.591 1.00 96.12 88 MET A CA 1
ATOM 671 C C . MET A 1 88 ? -11.092 9.690 4.392 1.00 96.12 88 MET A C 1
ATOM 673 O O . MET A 1 88 ? -10.135 10.317 3.926 1.00 96.12 88 MET A O 1
ATOM 677 N N . SER A 1 89 ? -12.210 10.281 4.803 1.00 95.88 89 SER A N 1
ATOM 678 C CA . SER A 1 89 ? -12.332 11.721 5.012 1.00 95.88 89 SER A CA 1
ATOM 679 C C . SER A 1 89 ? -12.597 11.956 6.496 1.00 95.88 89 SER A C 1
ATOM 681 O O . SER A 1 89 ? -13.702 11.735 6.983 1.00 95.88 89 SER A O 1
ATOM 683 N N . LEU A 1 90 ? -11.544 12.343 7.212 1.00 96.38 90 LEU A N 1
ATOM 684 C CA . LEU A 1 90 ? -11.541 12.678 8.638 1.00 96.38 90 LEU A CA 1
ATOM 685 C C . LEU A 1 90 ? -11.143 14.163 8.743 1.00 96.38 90 LEU A C 1
ATOM 687 O O . LEU A 1 90 ? -9.951 14.456 8.840 1.00 96.38 90 LEU A O 1
ATOM 691 N N . PRO A 1 91 ? -12.084 15.105 8.539 1.00 93.81 91 PRO A N 1
ATOM 692 C CA . PRO A 1 91 ? -11.768 16.532 8.428 1.00 93.81 91 PRO A CA 1
ATOM 693 C C . PRO A 1 91 ? -11.626 17.235 9.784 1.00 93.81 91 PRO A C 1
ATOM 695 O O . PRO A 1 91 ? -11.045 18.314 9.845 1.00 93.81 91 PRO A O 1
ATOM 698 N N . THR A 1 92 ? -12.167 16.651 10.855 1.00 96.25 92 THR A N 1
ATOM 699 C CA . THR A 1 92 ? -12.106 17.199 12.214 1.00 96.25 92 THR A CA 1
ATOM 700 C C . THR A 1 92 ? -11.222 16.332 13.101 1.00 96.25 92 THR A C 1
ATOM 702 O O . THR A 1 92 ? -11.068 15.133 12.862 1.00 96.25 92 THR A O 1
ATOM 705 N N . ARG A 1 93 ? -10.660 16.945 14.150 1.00 97.12 93 ARG A N 1
ATOM 706 C CA . ARG A 1 93 ? -9.868 16.244 15.166 1.00 97.12 93 ARG A CA 1
ATOM 707 C C . ARG A 1 93 ? -10.679 15.140 15.849 1.00 97.12 93 ARG A C 1
ATOM 709 O O . ARG A 1 93 ? -10.204 14.019 15.913 1.00 97.12 93 ARG A O 1
ATOM 716 N N . GLU A 1 94 ? -11.906 15.445 16.258 1.00 98.12 94 GLU A N 1
ATOM 717 C CA . GLU A 1 94 ? -12.826 14.482 16.877 1.00 98.12 94 GLU A CA 1
ATOM 718 C C . GLU A 1 94 ? -13.059 13.265 15.971 1.00 98.12 94 GLU A C 1
ATOM 720 O O . GLU A 1 94 ? -12.872 12.127 16.386 1.00 98.12 94 GLU A O 1
ATOM 725 N N . ARG A 1 95 ? -13.338 13.485 14.676 1.00 97.06 95 ARG A N 1
ATOM 726 C CA . ARG A 1 95 ? -13.566 12.376 13.739 1.00 97.06 95 ARG A CA 1
ATOM 727 C C . ARG A 1 95 ? -12.316 11.521 13.519 1.00 97.06 95 ARG A C 1
ATOM 729 O O . ARG A 1 95 ? -12.432 10.327 13.237 1.00 97.06 95 ARG A O 1
ATOM 736 N N . LEU A 1 96 ? -11.133 12.129 13.599 1.00 98.31 96 LEU A N 1
ATOM 737 C CA . LEU A 1 96 ? -9.863 11.412 13.564 1.00 98.31 96 LEU A CA 1
ATOM 738 C C . LEU A 1 96 ? -9.655 10.590 14.845 1.00 98.31 96 LEU A C 1
ATOM 740 O O . LEU A 1 96 ? -9.323 9.411 14.750 1.00 98.31 96 LEU A O 1
ATOM 744 N N . GLU A 1 97 ? -9.888 11.180 16.016 1.00 98.62 97 GLU A N 1
ATOM 745 C CA . GLU A 1 97 ? -9.791 10.502 17.314 1.00 98.62 97 GLU A CA 1
ATOM 746 C C . GLU A 1 97 ? -10.757 9.312 17.404 1.00 98.62 97 GLU A C 1
ATOM 748 O O . GLU A 1 97 ? -10.341 8.231 17.817 1.00 98.62 97 GLU A O 1
ATOM 753 N N . ASP A 1 98 ? -11.989 9.450 16.905 1.00 98.56 98 ASP A N 1
ATOM 754 C CA . ASP A 1 98 ? -12.950 8.346 16.785 1.00 98.56 98 ASP A CA 1
ATOM 755 C C . ASP A 1 98 ? -12.401 7.187 15.943 1.00 98.56 98 ASP A C 1
ATOM 757 O O . ASP A 1 98 ? -12.533 6.018 16.310 1.00 98.56 98 ASP A O 1
ATOM 761 N N . ALA A 1 99 ? -11.784 7.499 14.797 1.00 98.56 99 ALA A N 1
ATOM 762 C CA . ALA A 1 99 ? -11.227 6.493 13.894 1.00 98.56 99 ALA A CA 1
ATOM 763 C C . ALA A 1 99 ? -10.045 5.758 14.533 1.00 98.56 99 ALA A C 1
ATOM 765 O O . ALA A 1 99 ? -9.914 4.542 14.380 1.00 98.56 99 ALA A O 1
ATOM 766 N N . ILE A 1 100 ? -9.202 6.492 15.263 1.00 98.75 100 ILE A N 1
ATOM 767 C CA . ILE A 1 100 ? -8.061 5.950 16.005 1.00 98.75 100 ILE A CA 1
ATOM 768 C C . ILE A 1 100 ? -8.552 5.079 17.168 1.00 98.75 100 ILE A C 1
ATOM 770 O O . ILE A 1 100 ? -8.106 3.942 17.310 1.00 98.75 100 ILE A O 1
ATOM 774 N N . SER A 1 101 ? -9.520 5.556 17.953 1.00 98.69 101 SER A N 1
ATOM 775 C CA . SER A 1 101 ? -10.132 4.796 19.049 1.00 98.69 101 SER A CA 1
ATOM 776 C C . SER A 1 101 ? -10.760 3.493 18.542 1.00 98.69 101 SER A C 1
ATOM 778 O O . SER A 1 101 ? -10.454 2.405 19.042 1.00 98.69 101 SER A O 1
ATOM 780 N N . PHE A 1 102 ? -11.539 3.569 17.455 1.00 98.75 102 PHE A N 1
ATOM 781 C CA . PHE A 1 102 ? -12.080 2.389 16.787 1.00 98.75 102 PHE A CA 1
ATOM 782 C C . PHE A 1 102 ? -10.968 1.432 16.351 1.00 98.75 102 PHE A C 1
ATOM 784 O O . PHE A 1 102 ? -11.033 0.240 16.649 1.00 98.75 102 PHE A O 1
ATOM 791 N N . PHE A 1 103 ? -9.922 1.942 15.698 1.00 98.62 103 PHE A N 1
ATOM 792 C CA . PHE A 1 103 ? -8.789 1.137 15.257 1.00 98.62 103 PHE A CA 1
ATOM 793 C C . PHE A 1 103 ? -8.112 0.388 16.408 1.00 98.62 103 PHE A C 1
ATOM 795 O O . PHE A 1 103 ? -7.793 -0.792 16.253 1.00 98.62 103 PHE A O 1
ATOM 802 N N . HIS A 1 104 ? -7.931 1.028 17.564 1.00 98.25 104 HIS A N 1
ATOM 803 C CA . HIS A 1 104 ? -7.346 0.397 18.748 1.00 98.25 104 HIS A CA 1
ATOM 804 C C . HIS A 1 104 ? -8.263 -0.636 19.405 1.00 98.25 104 HIS A C 1
ATOM 806 O O . HIS A 1 104 ? -7.757 -1.618 19.941 1.00 98.25 104 HIS A O 1
ATOM 812 N N . SER A 1 105 ? -9.585 -0.485 19.292 1.00 98.00 105 SER A N 1
ATOM 813 C CA . SER A 1 105 ? -10.541 -1.462 19.836 1.00 98.00 105 SER A CA 1
ATOM 814 C C . SER A 1 105 ? -10.614 -2.788 19.062 1.00 98.00 105 SER A C 1
ATOM 816 O O . SER A 1 105 ? -11.181 -3.758 19.559 1.00 98.00 105 SER A O 1
ATOM 818 N N . LEU A 1 106 ? -10.057 -2.861 17.845 1.00 98.00 106 LEU A N 1
ATOM 819 C CA . LEU A 1 106 ? -10.092 -4.086 17.039 1.00 98.00 106 LEU A CA 1
ATOM 820 C C . LEU A 1 106 ? -9.168 -5.180 17.600 1.00 98.00 106 LEU A C 1
ATOM 822 O O . LEU A 1 106 ? -8.017 -4.920 17.945 1.00 98.00 106 LEU A O 1
ATOM 826 N N . ASP A 1 107 ? -9.601 -6.436 17.565 1.00 96.19 107 ASP A N 1
ATOM 827 C CA . ASP A 1 107 ? -8.711 -7.581 17.786 1.00 96.19 107 ASP A CA 1
ATOM 828 C C . ASP A 1 107 ? -8.094 -8.032 16.451 1.00 96.19 107 ASP A C 1
ATOM 830 O O . ASP A 1 107 ? -8.677 -8.821 15.701 1.00 96.19 107 ASP A O 1
ATOM 834 N N . LEU A 1 108 ? -6.915 -7.485 16.126 1.00 96.19 108 LEU A N 1
ATOM 835 C CA . LEU A 1 108 ? -6.218 -7.811 14.879 1.00 96.19 108 LEU A CA 1
ATOM 836 C C . LEU A 1 108 ? -5.775 -9.276 14.847 1.00 96.19 108 LEU A C 1
ATOM 838 O O . LEU A 1 108 ? -5.857 -9.899 13.793 1.00 96.19 108 LEU A O 1
ATOM 842 N N . LEU A 1 109 ? -5.362 -9.856 15.977 1.00 93.12 109 LEU A N 1
ATOM 843 C CA . LEU A 1 109 ? -4.858 -11.227 16.015 1.00 93.12 109 LEU A CA 1
ATOM 844 C C . LEU A 1 109 ? -5.989 -12.245 15.828 1.00 93.12 109 LEU A C 1
ATOM 846 O O . LEU A 1 109 ? -5.828 -13.209 15.076 1.00 93.12 109 LEU A O 1
ATOM 850 N N . ALA A 1 110 ? -7.162 -12.009 16.422 1.00 94.50 110 ALA A N 1
ATOM 851 C CA . ALA A 1 110 ? -8.355 -12.799 16.118 1.00 94.50 110 ALA A CA 1
ATOM 852 C C . ALA A 1 110 ? -8.712 -12.733 14.625 1.00 94.50 110 ALA A C 1
ATOM 854 O O . ALA A 1 110 ? -9.073 -13.752 14.035 1.00 94.50 110 ALA A O 1
ATOM 855 N N . MET A 1 111 ? -8.548 -11.570 13.985 1.00 96.56 111 MET A N 1
ATOM 856 C CA . MET A 1 111 ? -8.757 -11.437 12.541 1.00 96.56 111 MET A CA 1
ATOM 857 C C . MET A 1 111 ? -7.709 -12.193 11.717 1.00 96.56 111 MET A C 1
ATOM 859 O O . MET A 1 111 ? -8.068 -12.802 10.713 1.00 96.56 111 MET A O 1
ATOM 863 N N . VAL A 1 112 ? -6.436 -12.215 12.126 1.00 95.12 112 VAL A N 1
ATOM 864 C CA . VAL A 1 112 ? -5.411 -13.056 11.476 1.00 95.12 112 VAL A CA 1
ATOM 865 C C . VAL A 1 112 ? -5.791 -14.538 11.579 1.00 95.12 112 VAL A C 1
ATOM 867 O O . VAL A 1 112 ? -5.745 -15.258 10.579 1.00 95.12 112 VAL A O 1
ATOM 870 N N . ARG A 1 113 ? -6.195 -15.005 12.767 1.00 94.06 113 ARG A N 1
ATOM 871 C CA . ARG A 1 113 ? -6.619 -16.400 12.987 1.00 94.06 113 ARG A CA 1
ATOM 872 C C . ARG A 1 113 ? -7.824 -16.759 12.118 1.00 94.06 113 ARG A C 1
ATOM 874 O O . ARG A 1 113 ? -7.840 -17.818 11.490 1.00 94.06 113 ARG A O 1
ATOM 881 N N . GLU A 1 114 ? -8.800 -15.859 12.032 1.00 95.12 114 GLU A N 1
ATOM 882 C CA . GLU A 1 114 ? -9.967 -16.014 11.162 1.00 95.12 114 GLU A CA 1
ATOM 883 C C . GLU A 1 114 ? -9.585 -16.060 9.680 1.00 95.12 114 GLU A C 1
ATOM 885 O O . GLU A 1 114 ? -10.071 -16.918 8.945 1.00 95.12 114 GLU A O 1
ATOM 890 N N . ALA A 1 115 ? -8.661 -15.206 9.241 1.00 95.25 115 ALA A N 1
ATOM 891 C CA . ALA A 1 115 ? -8.150 -15.248 7.877 1.00 95.25 115 ALA A CA 1
ATOM 892 C C . ALA A 1 115 ? -7.474 -16.594 7.564 1.00 95.25 115 ALA A C 1
ATOM 894 O O . ALA A 1 115 ? -7.671 -17.144 6.484 1.00 95.25 115 ALA A O 1
ATOM 895 N N . GLY A 1 116 ? -6.760 -17.169 8.541 1.00 93.50 116 GLY A N 1
ATOM 896 C CA . GLY A 1 116 ? -6.236 -18.538 8.490 1.00 93.50 116 GLY A CA 1
ATOM 897 C C . GLY A 1 116 ? -7.313 -19.606 8.308 1.00 93.50 116 GLY A C 1
ATOM 898 O O . GLY A 1 116 ? -7.131 -20.537 7.527 1.00 93.50 116 GLY A O 1
ATOM 899 N N . ARG A 1 117 ? -8.459 -19.476 8.988 1.00 93.00 117 ARG A N 1
ATOM 900 C CA . ARG A 1 117 ? -9.607 -20.371 8.770 1.00 93.00 117 ARG A CA 1
ATOM 901 C C . ARG A 1 117 ? -10.149 -20.234 7.347 1.00 93.00 117 ARG A C 1
ATOM 903 O O . ARG A 1 117 ? -10.242 -21.244 6.661 1.00 93.00 117 ARG A O 1
ATOM 910 N N . ARG A 1 118 ? -10.417 -19.011 6.878 1.00 93.19 118 ARG A N 1
ATOM 911 C CA . ARG A 1 118 ? -10.954 -18.754 5.525 1.00 93.19 118 ARG A CA 1
ATOM 912 C C . ARG A 1 118 ? -10.043 -19.266 4.409 1.00 93.19 118 ARG A C 1
ATOM 914 O O . ARG A 1 118 ? -10.534 -19.870 3.462 1.00 93.19 118 ARG A O 1
ATOM 921 N N . ALA A 1 119 ? -8.730 -19.079 4.545 1.00 89.81 119 ALA A N 1
ATOM 922 C CA . ALA A 1 119 ? -7.755 -19.560 3.569 1.00 89.81 119 ALA A CA 1
ATOM 923 C C . ALA A 1 119 ? -7.775 -21.094 3.420 1.00 89.81 119 ALA A C 1
ATOM 925 O O . ALA A 1 119 ? -7.643 -21.596 2.310 1.00 89.81 119 ALA A O 1
ATOM 926 N N . ARG A 1 120 ? -7.999 -21.836 4.517 1.00 87.31 120 ARG A N 1
ATOM 927 C CA . ARG A 1 120 ? -8.102 -23.307 4.497 1.00 87.31 120 ARG A CA 1
ATOM 928 C C . ARG A 1 120 ? -9.385 -23.824 3.848 1.00 87.31 120 ARG A C 1
ATOM 930 O O . ARG A 1 120 ? -9.344 -24.868 3.218 1.00 87.31 120 ARG A O 1
ATOM 937 N N . PHE A 1 121 ? -10.501 -23.110 3.985 1.00 77.75 121 PHE A N 1
ATOM 938 C CA . PHE A 1 121 ? -11.756 -23.499 3.327 1.00 77.75 121 PHE A CA 1
ATOM 939 C C . PHE A 1 121 ? -11.722 -23.237 1.816 1.00 77.75 121 PHE A C 1
ATOM 941 O O . PHE A 1 121 ? -12.217 -24.041 1.036 1.00 77.75 121 PHE A O 1
ATOM 948 N N . SER A 1 122 ? -11.060 -22.160 1.382 1.00 69.06 122 SER A N 1
ATOM 949 C CA . SER A 1 122 ? -10.923 -21.846 -0.046 1.00 69.06 122 SER A CA 1
ATOM 950 C C . SER A 1 122 ? -10.108 -22.879 -0.837 1.00 69.06 122 SER A C 1
ATOM 952 O O . SER A 1 122 ? -10.193 -22.883 -2.061 1.00 69.06 122 SER A O 1
ATOM 954 N N . THR A 1 123 ? -9.294 -23.719 -0.187 1.00 59.22 123 THR A N 1
ATOM 955 C CA . THR A 1 123 ? -8.482 -24.745 -0.864 1.00 59.22 123 THR A CA 1
ATOM 956 C C . THR A 1 123 ? -9.168 -26.109 -0.946 1.00 59.22 123 THR A C 1
ATOM 958 O O . THR A 1 123 ? -8.706 -26.968 -1.698 1.00 59.22 123 THR A O 1
ATOM 961 N N . THR A 1 124 ? -10.258 -26.326 -0.201 1.00 57.09 124 THR A N 1
ATOM 962 C CA . THR A 1 124 ? -10.999 -27.597 -0.182 1.00 57.09 124 THR A CA 1
ATOM 963 C C . THR A 1 124 ? -12.148 -27.662 -1.189 1.00 57.09 124 THR A C 1
ATOM 965 O O . THR A 1 124 ? -12.512 -28.763 -1.588 1.00 57.09 124 THR A O 1
ATOM 968 N N . ASP A 1 125 ? -12.659 -26.524 -1.668 1.00 51.22 125 ASP A N 1
ATOM 969 C CA . ASP A 1 125 ? -13.809 -26.475 -2.593 1.00 51.22 125 ASP A CA 1
ATOM 970 C C . ASP A 1 125 ? -13.493 -26.934 -4.038 1.00 51.22 125 ASP A C 1
ATOM 972 O O . ASP A 1 125 ? -14.412 -27.150 -4.824 1.00 51.22 125 ASP A O 1
ATOM 976 N N . ASP A 1 126 ? -12.218 -27.163 -4.384 1.00 48.94 126 ASP A N 1
ATOM 977 C CA . ASP A 1 126 ? -11.787 -27.701 -5.692 1.00 48.94 126 ASP A CA 1
ATOM 978 C C . ASP A 1 126 ? -11.535 -29.226 -5.692 1.00 48.94 126 ASP A C 1
ATOM 980 O O . ASP A 1 126 ? -11.143 -29.801 -6.712 1.00 48.94 126 ASP A O 1
ATOM 984 N N . LYS A 1 127 ? -11.755 -29.925 -4.568 1.00 45.31 127 LYS A N 1
ATOM 985 C CA . LYS A 1 127 ? -11.647 -31.392 -4.505 1.00 45.31 127 LYS A CA 1
ATOM 986 C C . LYS A 1 127 ? -12.961 -32.011 -4.058 1.00 45.31 127 LYS A C 1
ATOM 988 O O . LYS A 1 127 ? -13.273 -32.078 -2.877 1.00 45.31 127 LYS A O 1
ATOM 993 N N . ASN A 1 128 ? -13.686 -32.535 -5.040 1.00 49.56 128 ASN A N 1
ATOM 994 C CA . ASN A 1 128 ? -14.749 -33.501 -4.827 1.00 49.56 128 ASN A CA 1
ATOM 995 C C . ASN A 1 128 ? -14.169 -34.746 -4.123 1.00 49.56 128 ASN A C 1
ATOM 997 O O . ASN A 1 128 ? -13.532 -35.579 -4.766 1.00 49.56 128 ASN A O 1
ATOM 1001 N N . SER A 1 129 ? -14.348 -34.850 -2.809 1.00 43.53 129 SER A N 1
ATOM 1002 C CA . SER A 1 129 ? -14.290 -36.120 -2.084 1.00 43.53 129 SER A CA 1
ATOM 1003 C C . SER A 1 129 ? -15.092 -35.992 -0.795 1.00 43.53 129 SER A C 1
ATOM 1005 O O . SER A 1 129 ? -14.628 -35.422 0.196 1.00 43.53 129 SER A O 1
ATOM 1007 N N . GLU A 1 130 ? -16.311 -36.518 -0.853 1.00 50.00 130 GLU A N 1
ATOM 1008 C CA . GLU A 1 130 ? -17.027 -37.025 0.307 1.00 50.00 130 GLU A CA 1
ATOM 1009 C C . GLU A 1 130 ? -16.121 -37.983 1.099 1.00 50.00 130 GLU A C 1
ATOM 1011 O O . GLU A 1 130 ? -15.264 -38.667 0.538 1.00 50.00 130 GLU A O 1
ATOM 1016 N N . ASP A 1 131 ? -16.364 -38.011 2.405 1.00 50.28 131 ASP A N 1
ATOM 1017 C CA . ASP A 1 131 ? -15.765 -38.890 3.407 1.00 50.28 131 ASP A CA 1
ATOM 1018 C C . ASP A 1 131 ? -14.405 -38.457 3.992 1.00 50.28 131 ASP A C 1
ATOM 1020 O O . ASP A 1 131 ? -13.329 -38.984 3.705 1.00 50.28 131 ASP A O 1
ATOM 1024 N N . LYS A 1 132 ? -14.474 -37.487 4.911 1.00 44.38 132 LYS A N 1
ATOM 1025 C CA . LYS A 1 132 ? -13.518 -37.392 6.018 1.00 44.38 132 LYS A CA 1
ATOM 1026 C C . LYS A 1 132 ? -14.266 -37.575 7.332 1.00 44.38 132 LYS A C 1
ATOM 1028 O O . LYS A 1 132 ? -15.027 -36.702 7.753 1.00 44.38 132 LYS A O 1
ATOM 1033 N N . SER A 1 133 ? -14.021 -38.724 7.951 1.00 45.66 133 SER A N 1
ATOM 1034 C CA . SER A 1 133 ? -14.514 -39.145 9.258 1.00 45.66 133 SER A CA 1
ATOM 1035 C C . SER A 1 133 ? -14.279 -38.098 10.350 1.00 45.66 133 SER A C 1
ATOM 1037 O O . SER A 1 133 ? -13.249 -37.418 10.390 1.00 45.66 133 SER A O 1
ATOM 1039 N N . GLU A 1 134 ? -15.228 -38.021 11.283 1.00 47.38 134 GLU A N 1
ATOM 1040 C CA . GLU A 1 134 ? -15.281 -37.060 12.392 1.00 47.38 134 GLU A CA 1
ATOM 1041 C C . GLU A 1 134 ? -14.069 -37.125 13.350 1.00 47.38 134 GLU A C 1
ATOM 1043 O O . GLU A 1 134 ? -13.823 -36.173 14.089 1.00 47.38 134 GLU A O 1
ATOM 1048 N N . GLU A 1 135 ? -13.242 -38.172 13.269 1.00 40.72 135 GLU A N 1
ATOM 1049 C CA . GLU A 1 135 ? -12.042 -38.367 14.098 1.00 40.72 135 GLU A CA 1
ATOM 1050 C C . GLU A 1 135 ? -10.841 -37.459 13.750 1.00 40.72 135 GLU A C 1
ATOM 1052 O O . GLU A 1 135 ? -9.964 -37.264 14.596 1.00 40.72 135 GLU A O 1
ATOM 1057 N N . GLU A 1 136 ? -10.775 -36.841 12.559 1.00 44.41 136 GLU A N 1
ATOM 1058 C CA . GLU A 1 136 ? -9.698 -35.873 12.247 1.00 44.41 136 GLU A CA 1
ATOM 1059 C C . GLU A 1 136 ? -9.974 -34.459 12.793 1.00 44.41 136 GLU A C 1
ATOM 1061 O O . GLU A 1 136 ? -9.038 -33.675 12.962 1.00 44.41 136 GLU A O 1
ATOM 1066 N N . LYS A 1 137 ? -11.228 -34.128 13.145 1.00 43.38 137 LYS A N 1
ATOM 1067 C CA . LYS A 1 137 ? -11.593 -32.792 13.660 1.00 43.38 137 LYS A CA 1
ATOM 1068 C C . LYS A 1 137 ? -11.081 -32.519 15.079 1.00 43.38 137 LYS A C 1
ATOM 1070 O O . LYS A 1 137 ? -10.941 -31.353 15.450 1.00 43.38 137 LYS A O 1
ATOM 1075 N N . ASP A 1 138 ? -10.765 -33.558 15.855 1.00 39.06 138 ASP A N 1
ATOM 1076 C CA . ASP A 1 138 ? -10.299 -33.416 17.243 1.00 39.06 138 ASP A CA 1
ATOM 1077 C C . ASP A 1 138 ? -8.770 -33.455 17.408 1.00 39.06 138 ASP A C 1
ATOM 1079 O O . ASP A 1 138 ? -8.260 -33.009 18.436 1.00 39.06 138 ASP A O 1
ATOM 1083 N N . LYS A 1 139 ? -8.001 -33.863 16.386 1.00 40.59 139 LYS A N 1
ATOM 1084 C CA . LYS A 1 139 ? -6.522 -33.819 16.441 1.00 40.59 139 LYS A CA 1
ATOM 1085 C C . LYS A 1 139 ? -5.920 -32.457 16.081 1.00 40.59 139 LYS A C 1
ATOM 1087 O O . LYS A 1 139 ? -4.757 -32.208 16.394 1.00 40.59 139 LYS A O 1
ATOM 1092 N N . GLU A 1 140 ? -6.694 -31.553 15.479 1.00 45.41 140 GLU A N 1
ATOM 1093 C CA . GLU A 1 140 ? -6.224 -30.213 15.089 1.00 45.41 140 GLU A CA 1
ATOM 1094 C C . GLU A 1 140 ? -6.526 -29.124 16.136 1.00 45.41 140 GLU A C 1
ATOM 1096 O O . GLU A 1 140 ? -5.956 -28.034 16.080 1.00 45.41 140 GLU A O 1
ATOM 1101 N N . LYS A 1 141 ? -7.356 -29.427 17.147 1.00 42.41 141 LYS A N 1
ATOM 1102 C CA . LYS A 1 141 ? -7.661 -28.510 18.262 1.00 42.41 141 LYS A CA 1
ATOM 1103 C C . LYS A 1 141 ? -6.487 -28.279 19.225 1.00 42.41 141 LYS A C 1
ATOM 1105 O O . LYS A 1 141 ? -6.558 -27.345 20.011 1.00 42.41 141 LYS A O 1
ATOM 1110 N N . ASN A 1 142 ? -5.414 -29.074 19.142 1.00 37.78 142 ASN A N 1
ATOM 1111 C CA . ASN A 1 142 ? -4.320 -29.089 20.126 1.00 37.78 142 ASN A CA 1
ATOM 1112 C C . ASN A 1 142 ? -2.911 -28.817 19.563 1.00 37.78 142 ASN A C 1
ATOM 1114 O O . ASN A 1 142 ? -1.914 -29.166 20.193 1.00 37.78 142 ASN A O 1
ATOM 1118 N N . LYS A 1 143 ? -2.783 -28.141 18.416 1.00 45.34 143 LYS A N 1
ATOM 1119 C CA . LYS A 1 143 ? -1.536 -27.423 18.105 1.00 45.34 143 LYS A CA 1
ATOM 1120 C C . LYS A 1 143 ? -1.750 -25.932 18.336 1.00 45.34 143 LYS A C 1
ATOM 1122 O O . LYS A 1 143 ? -1.992 -25.186 17.393 1.00 45.34 143 LYS A O 1
ATOM 1127 N N . GLU A 1 144 ? -1.586 -25.500 19.587 1.00 46.88 144 GLU A N 1
ATOM 1128 C CA . GLU A 1 144 ? -1.251 -24.113 19.957 1.00 46.88 144 GLU A CA 1
ATOM 1129 C C . GLU A 1 144 ? 0.152 -23.730 19.431 1.00 46.88 144 GLU A C 1
ATOM 1131 O O . GLU A 1 144 ? 1.016 -23.238 20.148 1.00 46.88 144 GLU A O 1
ATOM 1136 N N . GLY A 1 145 ? 0.417 -23.977 18.147 1.00 54.66 145 GLY A N 1
ATOM 1137 C CA . GLY A 1 145 ? 1.504 -23.311 17.450 1.00 54.66 145 GLY A CA 1
ATOM 1138 C C . GLY A 1 145 ? 1.054 -21.884 17.170 1.00 54.66 145 GLY A C 1
ATOM 1139 O O . GLY A 1 145 ? -0.025 -21.688 16.606 1.00 54.66 145 GLY A O 1
ATOM 1140 N N . GLY A 1 146 ? 1.848 -20.893 17.583 1.00 67.62 146 GLY A N 1
ATOM 1141 C CA . GLY A 1 146 ? 1.586 -19.478 17.308 1.00 67.62 146 GLY A CA 1
ATOM 1142 C C . GLY A 1 146 ? 1.174 -19.241 15.850 1.00 67.62 146 GLY A C 1
ATOM 1143 O O . GLY A 1 146 ? 1.592 -19.959 14.939 1.00 67.62 146 GLY A O 1
ATOM 1144 N N . THR A 1 147 ? 0.301 -18.258 15.617 1.00 80.94 147 THR A N 1
ATOM 1145 C CA . THR A 1 147 ? -0.122 -17.928 14.251 1.00 80.94 147 THR A CA 1
ATOM 1146 C C . THR A 1 147 ? 1.063 -17.293 13.524 1.00 80.94 147 THR A C 1
ATOM 1148 O O . THR A 1 147 ? 1.508 -16.242 13.971 1.00 80.94 147 THR A O 1
ATOM 1151 N N . PRO A 1 148 ? 1.576 -17.869 12.422 1.00 88.12 148 PRO A N 1
ATOM 1152 C CA . PRO A 1 148 ? 2.776 -17.345 11.784 1.00 88.12 148 PRO A CA 1
ATOM 1153 C C . PRO A 1 148 ? 2.532 -15.950 11.192 1.00 88.12 148 PRO A C 1
ATOM 1155 O O . PRO A 1 148 ? 1.396 -15.644 10.788 1.00 88.12 148 PRO A O 1
ATOM 1158 N N . PRO A 1 149 ? 3.585 -15.120 11.071 1.00 92.31 149 PRO A N 1
ATOM 1159 C CA . PRO A 1 149 ? 3.479 -13.799 10.472 1.00 92.31 149 PRO A CA 1
ATOM 1160 C C . PRO A 1 149 ? 2.994 -13.853 9.023 1.00 92.31 149 PRO A C 1
ATOM 1162 O O . PRO A 1 149 ? 3.027 -14.897 8.364 1.00 92.31 149 PRO A O 1
ATOM 1165 N N . PHE A 1 150 ? 2.511 -12.725 8.506 1.00 95.62 150 PHE A N 1
ATOM 1166 C CA . PHE A 1 150 ? 2.291 -12.582 7.069 1.00 95.62 150 PHE A CA 1
ATOM 1167 C C . PHE A 1 150 ? 3.635 -12.349 6.388 1.00 95.62 150 PHE A C 1
ATOM 1169 O O . PHE A 1 150 ? 4.152 -11.237 6.422 1.00 95.62 150 PHE A O 1
ATOM 1176 N N . THR A 1 151 ? 4.187 -13.382 5.765 1.00 96.69 151 THR A N 1
ATOM 1177 C CA . THR A 1 151 ? 5.403 -13.273 4.955 1.00 96.69 151 THR A CA 1
ATOM 1178 C C . THR A 1 151 ? 5.013 -13.223 3.488 1.00 96.69 151 THR A C 1
ATOM 1180 O O . THR A 1 151 ? 4.377 -14.153 2.99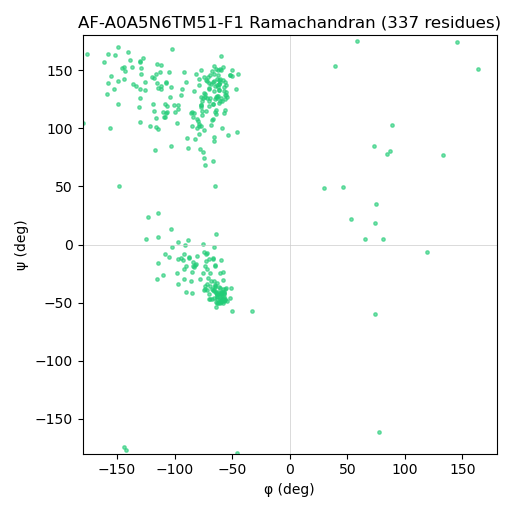4 1.00 96.69 151 THR A O 1
ATOM 1183 N N . ILE A 1 152 ? 5.373 -12.142 2.798 1.00 97.44 152 ILE A N 1
ATOM 1184 C CA . ILE A 1 152 ? 4.956 -11.900 1.414 1.00 97.44 152 ILE A CA 1
ATOM 1185 C C . ILE A 1 152 ? 6.151 -11.610 0.513 1.00 97.44 152 ILE A C 1
ATOM 1187 O O . ILE A 1 152 ? 7.214 -11.198 0.974 1.00 97.44 152 ILE A O 1
ATOM 1191 N N . SER A 1 153 ? 5.948 -11.773 -0.790 1.00 97.81 153 SER A N 1
ATOM 1192 C CA . SER A 1 153 ? 6.832 -11.225 -1.822 1.00 97.81 153 SER A CA 1
ATOM 1193 C C . SER A 1 153 ? 6.083 -10.180 -2.648 1.00 97.81 153 SER A C 1
ATOM 1195 O O . SER A 1 153 ? 4.857 -10.208 -2.725 1.00 97.81 153 SER A O 1
ATOM 1197 N N . LEU A 1 154 ? 6.800 -9.245 -3.265 1.00 97.69 154 LEU A N 1
ATOM 1198 C CA . LEU A 1 154 ? 6.249 -8.337 -4.271 1.00 97.69 154 LEU A CA 1
ATOM 1199 C C . LEU A 1 154 ? 6.758 -8.761 -5.640 1.00 97.69 154 LEU A C 1
ATOM 1201 O O . LEU A 1 154 ? 7.964 -8.742 -5.882 1.00 97.69 154 LEU A O 1
ATOM 1205 N N . GLU A 1 155 ? 5.847 -9.109 -6.539 1.00 95.12 155 GLU A N 1
ATOM 1206 C CA . GLU A 1 155 ? 6.186 -9.717 -7.822 1.00 95.12 155 GLU A CA 1
ATOM 1207 C C . GLU A 1 155 ? 5.502 -9.017 -8.996 1.00 95.12 155 GLU A C 1
ATOM 1209 O O . GLU A 1 155 ? 4.447 -8.389 -8.850 1.00 95.12 155 GLU A O 1
ATOM 1214 N N . SER A 1 156 ? 6.100 -9.185 -10.179 1.00 94.12 156 SER A N 1
ATOM 1215 C CA . SER A 1 156 ? 5.615 -8.701 -11.473 1.00 94.12 156 SER A CA 1
ATOM 1216 C C . SER A 1 156 ? 5.423 -7.182 -11.553 1.00 94.12 156 SER A C 1
ATOM 1218 O O . SER A 1 156 ? 5.585 -6.433 -10.592 1.00 94.12 156 SER A O 1
ATOM 1220 N N . LEU A 1 157 ? 5.075 -6.696 -12.742 1.00 95.69 157 LEU A N 1
ATOM 1221 C CA . LEU A 1 157 ? 4.626 -5.324 -12.946 1.00 95.69 157 LEU A CA 1
ATOM 1222 C C . LEU A 1 157 ? 3.277 -5.340 -13.646 1.00 95.69 157 LEU A C 1
ATOM 1224 O O . LEU A 1 157 ? 3.073 -6.026 -14.646 1.00 95.69 157 LEU A O 1
ATOM 1228 N N . HIS A 1 158 ? 2.357 -4.544 -13.129 1.00 95.62 158 HIS A N 1
ATOM 1229 C CA . HIS A 1 158 ? 1.006 -4.414 -13.642 1.00 95.62 158 HIS A CA 1
ATOM 1230 C C . HIS A 1 158 ? 0.667 -2.942 -13.835 1.00 95.62 158 HIS A C 1
ATOM 1232 O O . HIS A 1 158 ? 1.260 -2.056 -13.220 1.00 95.62 158 HIS A O 1
ATOM 1238 N N . ALA A 1 159 ? -0.317 -2.678 -14.690 1.00 96.81 159 ALA A N 1
ATOM 1239 C CA . ALA A 1 159 ? -0.704 -1.331 -15.071 1.00 96.81 159 ALA A CA 1
ATOM 1240 C C . ALA A 1 159 ? -2.194 -1.089 -14.840 1.00 96.81 159 ALA A C 1
ATOM 1242 O O . ALA A 1 159 ? -3.022 -1.934 -15.178 1.00 96.81 159 ALA A O 1
ATOM 1243 N N . LEU A 1 160 ? -2.530 0.102 -14.342 1.00 94.94 160 LEU A N 1
ATOM 1244 C CA . LEU A 1 160 ? -3.904 0.596 -14.261 1.00 94.94 160 LEU A CA 1
ATOM 1245 C C . LEU A 1 160 ? -4.062 1.888 -15.082 1.00 94.94 160 LEU A C 1
ATOM 1247 O O . LEU A 1 160 ? -3.145 2.714 -15.087 1.00 94.94 160 LEU A O 1
ATOM 1251 N N . PRO A 1 161 ? -5.223 2.102 -15.732 1.00 93.69 161 PRO A N 1
ATOM 1252 C CA . PRO A 1 161 ? -6.332 1.149 -15.866 1.00 93.69 161 PRO A CA 1
ATOM 1253 C C . PRO A 1 161 ? -6.007 -0.060 -16.761 1.00 93.69 161 PRO A C 1
ATOM 1255 O O . PRO A 1 161 ? -6.617 -1.109 -16.603 1.00 93.69 161 PRO A O 1
ATOM 1258 N N . ARG A 1 162 ? -5.054 0.069 -17.692 1.00 94.81 162 ARG A N 1
ATOM 1259 C CA . ARG A 1 162 ? -4.545 -1.022 -18.542 1.00 94.81 162 ARG A CA 1
ATOM 1260 C C . ARG A 1 162 ? -3.189 -0.645 -19.130 1.00 94.81 162 ARG A C 1
ATOM 1262 O O . ARG A 1 162 ? -2.929 0.540 -19.308 1.00 94.81 162 ARG A O 1
ATOM 1269 N N . ALA A 1 163 ? -2.382 -1.630 -19.526 1.00 94.31 163 ALA A N 1
ATOM 1270 C CA . ALA A 1 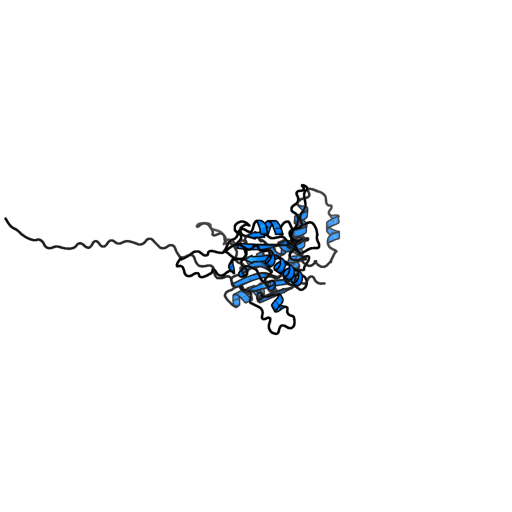163 ? -1.015 -1.410 -20.018 1.00 94.31 163 ALA A CA 1
ATOM 1271 C C . ALA A 1 163 ? -0.917 -0.364 -21.144 1.00 94.31 163 ALA A C 1
ATOM 1273 O O . ALA A 1 163 ? -0.122 0.554 -21.040 1.00 94.31 163 ALA A O 1
ATOM 1274 N N . ARG A 1 164 ? -1.793 -0.411 -22.156 1.00 94.25 164 ARG A N 1
ATOM 1275 C CA . ARG A 1 164 ? -1.770 0.536 -23.292 1.00 94.25 164 ARG A CA 1
ATOM 1276 C C . ARG A 1 164 ? -2.108 2.003 -22.934 1.00 94.25 164 ARG A C 1
ATOM 1278 O O . ARG A 1 164 ? -2.010 2.876 -23.783 1.00 94.25 164 ARG A O 1
ATOM 1285 N N . ALA A 1 165 ? -2.609 2.278 -21.732 1.00 94.31 165 ALA A N 1
ATOM 1286 C CA . ALA A 1 165 ? -2.944 3.636 -21.285 1.00 94.31 165 ALA A CA 1
ATOM 1287 C C . ALA A 1 165 ? -2.730 3.751 -19.771 1.00 94.31 165 ALA A C 1
ATOM 1289 O O . ALA A 1 165 ? -3.639 4.127 -19.030 1.00 94.31 165 ALA A O 1
ATOM 1290 N N . ALA A 1 166 ? -1.557 3.324 -19.311 1.00 95.94 166 ALA A N 1
ATOM 1291 C CA . ALA A 1 166 ? -1.214 3.258 -17.906 1.00 95.94 166 ALA A CA 1
ATOM 1292 C C . ALA A 1 166 ? -1.051 4.667 -17.326 1.00 95.94 166 ALA A C 1
ATOM 1294 O O . ALA A 1 166 ? -0.380 5.517 -17.903 1.00 95.94 166 ALA A O 1
ATOM 1295 N N . THR A 1 167 ? -1.640 4.898 -16.157 1.00 96.19 167 THR A N 1
ATOM 1296 C CA . THR A 1 167 ? -1.347 6.055 -15.294 1.00 96.19 167 THR A CA 1
ATOM 1297 C C . THR A 1 167 ? -0.715 5.618 -13.975 1.00 96.19 167 THR A C 1
ATOM 1299 O O . THR A 1 167 ? -0.168 6.435 -13.241 1.00 96.19 167 THR A O 1
ATOM 1302 N N . VAL A 1 168 ? -0.823 4.328 -13.648 1.00 97.00 168 VAL A N 1
ATOM 1303 C CA . VAL A 1 168 ? -0.265 3.714 -12.444 1.00 97.00 168 VAL A CA 1
ATOM 1304 C C . VAL A 1 168 ? 0.431 2.421 -12.836 1.00 97.00 168 VAL A C 1
ATOM 1306 O O . VAL A 1 168 ? -0.138 1.627 -13.588 1.00 97.00 168 VAL A O 1
ATOM 1309 N N . LEU A 1 169 ? 1.617 2.199 -12.280 1.00 97.88 169 LEU A N 1
ATOM 1310 C CA . LEU A 1 169 ? 2.317 0.921 -12.302 1.00 97.88 169 LEU A CA 1
ATOM 1311 C C . LEU A 1 169 ? 2.434 0.384 -10.880 1.00 97.88 169 LEU A C 1
ATOM 1313 O O . LEU A 1 169 ? 2.705 1.149 -9.950 1.00 97.88 169 LEU A O 1
ATOM 1317 N N . HIS A 1 170 ? 2.225 -0.916 -10.707 1.00 98.12 170 HIS A N 1
ATOM 1318 C CA . HIS A 1 170 ? 2.249 -1.555 -9.396 1.00 98.12 170 HIS A CA 1
ATOM 1319 C C . HIS A 1 170 ? 2.800 -2.980 -9.434 1.00 98.12 170 HIS A C 1
ATOM 1321 O O . HIS A 1 170 ? 2.650 -3.679 -10.436 1.00 98.12 170 HIS A O 1
ATOM 1327 N N . ALA A 1 171 ? 3.387 -3.393 -8.314 1.00 97.62 171 ALA A N 1
ATOM 1328 C CA . ALA A 1 171 ? 3.736 -4.774 -8.014 1.00 97.62 171 ALA A CA 1
ATOM 1329 C C . ALA A 1 171 ? 2.589 -5.459 -7.257 1.00 97.62 171 ALA A C 1
ATOM 1331 O O . ALA A 1 171 ? 1.857 -4.808 -6.496 1.00 97.62 171 ALA A O 1
ATOM 1332 N N . ALA A 1 172 ? 2.431 -6.765 -7.460 1.00 96.31 172 ALA A N 1
ATOM 1333 C CA . ALA A 1 172 ? 1.431 -7.569 -6.768 1.00 96.31 172 ALA A CA 1
ATOM 1334 C C . ALA A 1 172 ? 2.039 -8.215 -5.510 1.00 96.31 172 ALA A C 1
ATOM 1336 O O . ALA A 1 172 ? 3.134 -8.772 -5.594 1.00 96.31 172 ALA A O 1
ATOM 1337 N N . PRO A 1 173 ? 1.363 -8.167 -4.349 1.00 97.06 173 PRO A N 1
ATOM 1338 C CA . PRO A 1 173 ? 1.764 -8.961 -3.200 1.00 97.06 173 PRO A CA 1
ATOM 1339 C C . PRO A 1 173 ? 1.387 -10.430 -3.406 1.00 97.06 173 PRO A C 1
ATOM 1341 O O . PRO A 1 173 ? 0.241 -10.750 -3.722 1.00 97.06 173 PRO A O 1
ATOM 1344 N N . VAL A 1 174 ? 2.349 -11.315 -3.177 1.00 95.88 174 VAL A N 1
ATOM 1345 C CA . VAL A 1 174 ? 2.190 -12.768 -3.187 1.00 95.88 174 VAL A CA 1
ATOM 1346 C C . VAL A 1 174 ? 2.317 -13.264 -1.755 1.00 95.88 174 VAL A C 1
ATOM 1348 O O . VAL A 1 174 ? 3.381 -13.156 -1.147 1.00 95.88 174 VAL A O 1
ATOM 1351 N N . ASP A 1 175 ? 1.218 -13.789 -1.217 1.00 95.00 175 ASP A N 1
ATOM 1352 C CA . ASP A 1 175 ? 1.168 -14.449 0.087 1.00 95.00 175 ASP A CA 1
ATOM 1353 C C . ASP A 1 175 ? 0.974 -15.960 -0.122 1.00 95.00 175 ASP A C 1
ATOM 1355 O O . ASP A 1 175 ? -0.124 -16.374 -0.508 1.00 95.00 175 ASP A O 1
ATOM 1359 N N . PRO A 1 176 ? 1.988 -16.798 0.156 1.00 93.31 176 PRO A N 1
ATOM 1360 C CA . PRO A 1 176 ? 1.891 -18.246 -0.025 1.00 93.31 176 PRO A CA 1
ATOM 1361 C C . PRO A 1 176 ? 0.866 -18.903 0.909 1.00 93.31 176 PRO A C 1
ATOM 1363 O O . PRO A 1 176 ? 0.444 -20.028 0.661 1.00 93.31 176 PRO A O 1
ATOM 1366 N N . THR A 1 177 ? 0.452 -18.220 1.980 1.00 92.25 177 THR A N 1
ATOM 1367 C CA . THR A 1 177 ? -0.545 -18.733 2.927 1.00 92.25 177 THR A CA 1
ATOM 1368 C C . THR A 1 177 ? -1.978 -18.330 2.580 1.00 92.25 177 THR A C 1
ATOM 1370 O O . THR A 1 177 ? -2.906 -18.817 3.221 1.00 92.25 177 THR A O 1
ATOM 1373 N N . ALA A 1 178 ? -2.167 -17.443 1.595 1.00 94.12 178 ALA A N 1
ATOM 1374 C CA . ALA A 1 178 ? -3.460 -16.883 1.191 1.00 94.12 178 ALA A CA 1
ATOM 1375 C C . ALA A 1 178 ? -4.286 -16.252 2.339 1.00 94.12 178 ALA A C 1
ATOM 1377 O O . ALA A 1 178 ? -5.502 -16.091 2.226 1.00 94.12 178 ALA A O 1
ATOM 1378 N N . ARG A 1 179 ? -3.645 -15.858 3.447 1.00 95.38 179 ARG A N 1
ATOM 1379 C CA . ARG A 1 179 ? -4.306 -15.267 4.624 1.00 95.38 179 ARG A CA 1
ATOM 1380 C C . ARG A 1 179 ? -4.361 -13.745 4.569 1.00 95.38 179 ARG A C 1
ATOM 1382 O O . ARG A 1 179 ? -5.284 -13.146 5.118 1.00 95.38 179 ARG A O 1
ATOM 1389 N N . LEU A 1 180 ? -3.393 -13.104 3.919 1.00 96.88 180 LEU A N 1
ATOM 1390 C CA . LEU A 1 180 ? -3.281 -11.651 3.855 1.00 96.88 180 LEU A CA 1
ATOM 1391 C C . LEU A 1 180 ? -4.539 -11.025 3.257 1.00 96.88 180 LEU A C 1
ATOM 1393 O O . LEU A 1 180 ? -5.060 -10.056 3.805 1.00 96.88 180 LEU A O 1
ATOM 1397 N N . TYR A 1 181 ? -5.035 -11.576 2.146 1.00 96.38 181 TYR A N 1
ATOM 1398 C CA . TYR A 1 181 ? -6.187 -11.012 1.449 1.00 96.38 181 TYR A CA 1
ATOM 1399 C C . TYR A 1 181 ? -7.467 -11.053 2.304 1.00 96.38 181 TYR A C 1
ATOM 1401 O O . TYR A 1 181 ? -8.004 -9.973 2.570 1.00 96.38 181 TYR A O 1
ATOM 1409 N N . PRO A 1 182 ? -7.903 -12.211 2.853 1.00 96.44 182 PRO A N 1
ATOM 1410 C CA . PRO A 1 182 ? -9.041 -12.250 3.771 1.00 96.44 182 PRO A CA 1
ATOM 1411 C C . PRO A 1 182 ? -8.874 -11.344 4.998 1.00 96.44 182 PRO A C 1
ATOM 1413 O O . PRO A 1 182 ? -9.834 -10.701 5.422 1.00 96.44 182 PRO A O 1
ATOM 1416 N N . PHE A 1 183 ? -7.665 -11.254 5.567 1.00 97.81 183 PHE A N 1
ATOM 1417 C CA . PHE A 1 183 ? -7.384 -10.339 6.678 1.00 97.81 183 PHE A CA 1
ATOM 1418 C C . PHE A 1 183 ? -7.634 -8.875 6.287 1.00 97.81 183 PHE A C 1
ATOM 1420 O O . PHE A 1 183 ? -8.348 -8.150 6.987 1.00 97.81 183 PHE A O 1
ATOM 1427 N N . CYS A 1 184 ? -7.085 -8.455 5.146 1.00 98.06 184 CYS A N 1
ATOM 1428 C CA . CYS A 1 184 ? -7.231 -7.101 4.626 1.00 98.06 184 CYS A CA 1
ATOM 1429 C C . CYS A 1 184 ? -8.690 -6.755 4.316 1.00 98.06 184 CYS A C 1
ATOM 1431 O O . CYS A 1 184 ? -9.133 -5.645 4.618 1.00 98.06 184 CYS A O 1
ATOM 1433 N N . GLU A 1 185 ? -9.441 -7.693 3.736 1.00 95.81 185 GLU A N 1
ATOM 1434 C CA . GLU A 1 185 ? -10.867 -7.514 3.469 1.00 95.81 185 GLU A CA 1
ATOM 1435 C C . GLU A 1 185 ? -11.668 -7.330 4.754 1.00 95.81 185 GLU A C 1
ATOM 1437 O O . GLU A 1 185 ? -12.383 -6.338 4.875 1.00 95.81 185 GLU A O 1
ATOM 1442 N N . MET A 1 186 ? -11.490 -8.203 5.749 1.00 96.69 186 MET A N 1
ATOM 1443 C CA . MET A 1 186 ? -12.196 -8.077 7.030 1.00 96.69 186 MET A CA 1
ATOM 1444 C C . MET A 1 186 ? -11.895 -6.754 7.733 1.00 96.69 186 MET A C 1
ATOM 1446 O O . MET A 1 186 ? -12.791 -6.113 8.286 1.00 96.69 186 MET A O 1
ATOM 1450 N N . LEU A 1 187 ? -10.629 -6.331 7.724 1.00 97.75 187 LEU A N 1
ATOM 1451 C CA . LEU A 1 187 ? -10.218 -5.067 8.323 1.00 97.75 187 LEU A CA 1
ATOM 1452 C C . LEU A 1 187 ? -10.878 -3.881 7.623 1.00 97.75 187 LEU A C 1
ATOM 1454 O O . LEU A 1 187 ? -11.454 -3.004 8.271 1.00 97.75 187 LEU A O 1
ATOM 1458 N N . ARG A 1 188 ? -10.848 -3.888 6.293 1.00 95.88 188 ARG A N 1
ATOM 1459 C CA . ARG A 1 188 ? -11.513 -2.886 5.470 1.00 95.88 188 ARG A CA 1
ATOM 1460 C C . ARG A 1 188 ? -13.022 -2.854 5.725 1.00 95.88 188 ARG A C 1
ATOM 1462 O O . ARG A 1 188 ? -13.576 -1.772 5.899 1.00 95.88 188 ARG A O 1
ATOM 1469 N N . GLU A 1 189 ? -13.685 -4.005 5.779 1.00 94.62 189 GLU A N 1
ATOM 1470 C CA . GLU A 1 189 ? -15.121 -4.108 6.061 1.00 94.62 189 GLU A CA 1
ATOM 1471 C C . GLU A 1 189 ? -15.484 -3.519 7.423 1.00 94.62 189 GLU A C 1
ATOM 1473 O O . GLU A 1 189 ? -16.452 -2.767 7.521 1.00 94.62 189 GLU A O 1
ATOM 1478 N N . LYS A 1 190 ? -14.685 -3.781 8.464 1.00 96.50 190 LYS A N 1
ATOM 1479 C CA . LYS A 1 190 ? -14.907 -3.207 9.799 1.00 96.50 190 LYS A CA 1
ATOM 1480 C C . LYS A 1 190 ? -14.875 -1.677 9.779 1.00 96.50 190 LYS A C 1
ATOM 1482 O O . LYS A 1 190 ? -15.809 -1.053 10.280 1.00 96.50 190 LYS A O 1
ATOM 1487 N N . PHE A 1 191 ? -13.867 -1.064 9.156 1.00 97.00 191 PHE A N 1
ATOM 1488 C CA . PHE A 1 191 ? -13.820 0.400 9.042 1.00 97.00 191 PHE A CA 1
ATOM 1489 C C . PHE A 1 191 ? -14.911 0.970 8.125 1.00 97.00 191 PHE A C 1
ATOM 1491 O O . PHE A 1 191 ? -15.374 2.092 8.340 1.00 97.00 191 PHE A O 1
ATOM 1498 N N . LEU A 1 192 ? -15.317 0.228 7.092 1.00 94.19 192 LEU A N 1
ATOM 1499 C CA . LEU A 1 192 ? -16.423 0.621 6.223 1.00 94.19 192 LEU A CA 1
ATOM 1500 C C . LEU A 1 192 ? -17.752 0.621 6.986 1.00 94.19 192 LEU A C 1
ATOM 1502 O O . LEU A 1 192 ? -18.502 1.590 6.906 1.00 94.19 192 LEU A O 1
ATOM 1506 N N . HIS A 1 193 ? -18.023 -0.433 7.759 1.00 92.94 193 HIS A N 1
ATOM 1507 C CA . HIS A 1 193 ? -19.220 -0.548 8.594 1.00 92.94 193 HIS A CA 1
ATOM 1508 C C . HIS A 1 193 ? -19.261 0.501 9.707 1.00 92.94 193 HIS A C 1
ATOM 1510 O O . HIS A 1 193 ? -20.332 1.024 9.997 1.00 92.94 193 HIS A O 1
ATOM 1516 N N . ALA A 1 194 ? -18.108 0.861 10.274 1.00 95.19 194 ALA A N 1
ATOM 1517 C CA . ALA A 1 194 ? -17.988 1.958 11.234 1.00 95.19 194 ALA A CA 1
ATOM 1518 C C . ALA A 1 194 ? -18.059 3.364 10.586 1.00 95.19 194 ALA A C 1
ATOM 1520 O O . ALA A 1 194 ? -17.962 4.383 11.270 1.00 95.19 194 ALA A O 1
ATOM 1521 N N . GLY A 1 195 ? -18.230 3.448 9.260 1.00 93.75 195 GLY A N 1
ATOM 1522 C CA . GLY A 1 195 ? -18.420 4.707 8.538 1.00 93.75 195 GLY A CA 1
ATOM 1523 C C . GLY A 1 195 ? -17.153 5.553 8.380 1.00 93.75 195 GLY A C 1
ATOM 1524 O O . GLY A 1 195 ? -17.249 6.757 8.137 1.00 93.75 195 GLY A O 1
ATOM 1525 N N . PHE A 1 196 ? -15.965 4.967 8.544 1.00 95.69 196 PHE A N 1
ATOM 1526 C CA . PHE A 1 196 ? -14.692 5.676 8.377 1.00 95.69 196 PHE A CA 1
ATOM 1527 C C . PHE A 1 196 ? -14.172 5.605 6.937 1.00 95.69 196 PHE A C 1
ATOM 1529 O O . PHE A 1 196 ? -13.700 6.612 6.406 1.00 95.69 196 PHE A O 1
ATOM 1536 N N . LEU A 1 197 ? -14.283 4.443 6.276 1.00 94.25 197 LEU A N 1
ATOM 1537 C CA . LEU A 1 197 ? -13.875 4.298 4.874 1.00 94.25 197 LEU A CA 1
ATOM 1538 C C . LEU A 1 197 ? -14.940 4.802 3.901 1.00 94.25 197 LEU A C 1
ATOM 1540 O O . LEU A 1 197 ? -16.140 4.607 4.086 1.00 94.25 197 LEU A O 1
ATOM 1544 N N . GLN A 1 198 ? -14.481 5.356 2.781 1.00 86.25 198 GLN A N 1
ATOM 1545 C CA . GLN A 1 198 ? -15.353 5.690 1.666 1.00 86.25 198 GLN A CA 1
ATOM 1546 C C . GLN A 1 198 ? -15.819 4.421 0.932 1.00 86.25 198 GLN A C 1
ATOM 1548 O O . GLN A 1 198 ? -15.025 3.719 0.303 1.00 86.25 198 GLN A O 1
ATOM 1553 N N . GLY A 1 199 ? -17.125 4.156 0.980 1.00 80.25 199 GLY A N 1
ATOM 1554 C CA . GLY A 1 199 ? -17.791 3.124 0.184 1.00 80.25 199 GLY A CA 1
ATOM 1555 C C . GLY A 1 199 ? -18.553 3.683 -1.012 1.00 80.25 199 GLY A C 1
ATOM 1556 O O . GLY A 1 199 ? -18.807 4.885 -1.121 1.00 80.25 199 GLY A O 1
ATOM 1557 N N . GLU A 1 200 ? -18.966 2.793 -1.907 1.00 67.94 200 GLU A N 1
ATOM 1558 C CA . GLU A 1 200 ? -19.995 3.103 -2.890 1.00 67.94 200 GLU A CA 1
ATOM 1559 C C . GLU A 1 200 ? -21.365 2.925 -2.240 1.00 67.94 200 GLU A C 1
ATOM 1561 O O . GLU A 1 200 ? -21.772 1.820 -1.882 1.00 67.94 200 GLU A O 1
ATOM 1566 N N . VAL A 1 201 ? -22.087 4.029 -2.078 1.00 62.69 201 VAL A N 1
ATOM 1567 C CA . VAL A 1 201 ? -23.508 3.985 -1.742 1.00 62.69 201 VAL A CA 1
ATOM 1568 C C . VAL A 1 201 ? -24.254 3.829 -3.063 1.00 62.69 201 VAL A C 1
ATOM 1570 O O . VAL A 1 201 ? -24.195 4.717 -3.916 1.00 62.69 201 VAL A O 1
ATOM 1573 N N . ARG A 1 202 ? -24.930 2.693 -3.270 1.00 56.16 202 ARG A N 1
ATOM 1574 C CA . ARG A 1 202 ? -25.924 2.603 -4.346 1.00 56.16 202 ARG A CA 1
ATOM 1575 C C . ARG A 1 202 ? -27.038 3.583 -3.989 1.00 56.16 202 ARG A C 1
ATOM 1577 O O . ARG A 1 202 ? -27.671 3.425 -2.950 1.00 56.16 202 ARG A O 1
ATOM 1584 N N . HIS A 1 203 ? -27.242 4.616 -4.803 1.00 53.69 203 HIS A N 1
ATOM 1585 C CA . HIS A 1 203 ? -28.417 5.468 -4.651 1.00 53.69 203 HIS A CA 1
ATOM 1586 C C . HIS A 1 203 ? -29.655 4.609 -4.913 1.00 53.69 203 HIS A C 1
ATOM 1588 O O . HIS A 1 203 ? -29.716 3.937 -5.944 1.00 53.69 203 HIS A O 1
ATOM 1594 N N . LYS A 1 204 ? -30.614 4.620 -3.982 1.00 51.16 204 LYS A N 1
ATOM 1595 C CA . LYS A 1 204 ? -31.942 4.055 -4.230 1.00 51.16 204 LYS A CA 1
ATOM 1596 C C . LYS A 1 204 ? -32.549 4.732 -5.453 1.00 51.16 204 LYS A C 1
ATOM 1598 O O . LYS A 1 204 ? -32.407 5.949 -5.614 1.00 51.16 204 LYS A O 1
ATOM 1603 N N . ALA A 1 205 ? -33.220 3.959 -6.300 1.00 55.19 205 ALA A N 1
ATOM 1604 C CA . ALA A 1 205 ? -34.116 4.552 -7.282 1.00 55.19 205 ALA A CA 1
ATOM 1605 C C . ALA A 1 205 ? -35.202 5.331 -6.520 1.00 55.19 205 ALA A C 1
ATOM 1607 O O . ALA A 1 205 ? -35.643 4.902 -5.451 1.00 55.19 205 ALA A O 1
ATOM 1608 N N . ALA A 1 206 ? -35.582 6.508 -7.021 1.00 46.47 206 ALA A N 1
ATOM 1609 C CA . ALA A 1 206 ? -36.617 7.319 -6.387 1.00 46.47 206 ALA A CA 1
ATOM 1610 C C . ALA A 1 206 ? -37.908 6.486 -6.269 1.00 46.47 206 ALA A C 1
ATOM 1612 O O . ALA A 1 206 ? -38.478 6.113 -7.290 1.00 46.47 206 ALA A O 1
ATOM 1613 N N . GLY A 1 207 ? -38.319 6.162 -5.037 1.00 58.69 207 GLY A N 1
ATOM 1614 C CA . GLY A 1 207 ? -39.513 5.355 -4.747 1.00 58.69 207 GLY A CA 1
ATOM 1615 C C . GLY A 1 207 ? -39.280 4.032 -4.003 1.00 58.69 207 GLY A C 1
ATOM 1616 O O . GLY A 1 207 ? -40.254 3.404 -3.610 1.00 58.69 207 GLY A O 1
ATOM 1617 N N . GLU A 1 208 ? -38.036 3.596 -3.761 1.00 62.69 208 GLU A N 1
ATOM 1618 C CA . GLU A 1 208 ? -37.789 2.386 -2.953 1.00 62.69 208 GLU A CA 1
ATOM 1619 C C . GLU A 1 208 ? -37.909 2.657 -1.442 1.00 62.69 208 GLU A C 1
ATOM 1621 O O . GLU A 1 208 ? -36.976 3.163 -0.803 1.00 62.69 208 GLU A O 1
ATOM 1626 N N . GLU A 1 209 ? -39.017 2.241 -0.831 1.00 59.09 209 GLU A N 1
ATOM 1627 C CA . GLU A 1 209 ? -39.129 2.119 0.626 1.00 59.09 209 GLU A CA 1
ATOM 1628 C C . GLU A 1 209 ? -38.265 0.953 1.145 1.00 59.09 209 GLU A C 1
ATOM 1630 O O . GLU A 1 209 ? -38.123 -0.089 0.510 1.00 59.09 209 GLU A O 1
ATOM 1635 N N . GLY A 1 210 ? -37.580 1.155 2.273 1.00 65.06 210 GLY A N 1
ATOM 1636 C CA . GLY A 1 210 ? -36.692 0.161 2.892 1.00 65.06 210 GLY A CA 1
ATOM 1637 C C . GLY A 1 210 ? -35.463 0.790 3.565 1.00 65.06 210 GLY A C 1
ATOM 1638 O O . GLY A 1 210 ? -35.234 1.995 3.415 1.00 65.06 210 GLY A O 1
ATOM 1639 N N . PRO A 1 211 ? -34.634 0.006 4.271 1.00 65.31 211 PRO A N 1
ATOM 1640 C CA . PRO A 1 211 ? -33.476 0.525 4.998 1.00 65.31 211 PRO A CA 1
ATOM 1641 C C . PRO A 1 211 ? -32.468 1.236 4.077 1.00 65.31 211 PRO A C 1
ATOM 1643 O O . PRO A 1 211 ? -32.341 0.912 2.892 1.00 65.31 211 PRO A O 1
ATOM 1646 N N . VAL A 1 212 ? -31.747 2.223 4.626 1.00 62.41 212 VAL A N 1
ATOM 1647 C CA . VAL A 1 212 ? -30.684 2.961 3.920 1.00 62.41 212 VAL A CA 1
ATOM 1648 C C . VAL A 1 212 ? -29.645 1.960 3.382 1.00 62.41 212 VAL A C 1
ATOM 1650 O O . VAL A 1 212 ? -29.165 1.125 4.156 1.00 62.41 212 VAL A O 1
ATOM 1653 N N . PRO A 1 213 ? -29.276 2.004 2.084 1.00 64.38 213 PRO A N 1
ATOM 1654 C CA . PRO A 1 213 ? -28.295 1.083 1.521 1.00 64.38 213 PRO A CA 1
ATOM 1655 C C . PRO A 1 213 ? -26.962 1.200 2.256 1.00 64.38 213 PRO A C 1
ATOM 1657 O O . PRO A 1 213 ? -26.367 2.278 2.310 1.00 64.38 213 PRO A O 1
ATOM 1660 N N . ARG A 1 214 ? -26.468 0.083 2.802 1.00 65.38 214 ARG A N 1
ATOM 1661 C CA . ARG A 1 214 ? -25.133 0.057 3.406 1.00 65.38 214 ARG A CA 1
ATOM 1662 C C . ARG A 1 214 ? -24.084 0.341 2.324 1.00 65.38 214 ARG A C 1
ATOM 1664 O O . ARG A 1 214 ? -24.198 -0.217 1.226 1.00 65.38 214 ARG A O 1
ATOM 1671 N N . PRO A 1 215 ? -23.066 1.173 2.605 1.00 71.75 215 PRO A N 1
ATOM 1672 C CA . PRO A 1 215 ? -21.965 1.378 1.676 1.00 71.75 215 PRO A CA 1
ATOM 1673 C C . PRO A 1 215 ? -21.324 0.030 1.339 1.00 71.75 215 PRO A C 1
ATOM 1675 O O . PRO A 1 215 ? -20.975 -0.729 2.242 1.00 71.75 215 PRO A O 1
ATOM 1678 N N . LYS A 1 216 ? -21.160 -0.274 0.049 1.00 72.19 216 LYS A N 1
ATOM 1679 C CA . LYS A 1 216 ? -20.401 -1.448 -0.394 1.00 72.19 216 LYS A CA 1
ATOM 1680 C C . LYS A 1 216 ? -19.029 -1.014 -0.882 1.00 72.19 216 LYS A C 1
ATOM 1682 O O . LYS A 1 216 ? -18.881 -0.024 -1.598 1.00 72.19 216 LYS A O 1
ATOM 1687 N N . ALA A 1 217 ? -18.009 -1.755 -0.481 1.00 73.50 217 ALA A N 1
ATOM 1688 C CA . ALA A 1 217 ? -16.665 -1.578 -0.997 1.00 73.50 217 ALA A CA 1
ATOM 1689 C C . ALA A 1 217 ? -16.588 -2.106 -2.440 1.00 73.50 217 ALA A C 1
ATOM 1691 O O . ALA A 1 217 ? -17.152 -3.150 -2.758 1.00 73.50 217 ALA A O 1
ATOM 1692 N N . ARG A 1 218 ? -15.841 -1.418 -3.313 1.00 80.06 218 ARG A N 1
ATOM 1693 C CA . ARG A 1 218 ? -15.343 -2.039 -4.556 1.00 80.06 218 ARG A CA 1
ATOM 1694 C C . ARG A 1 218 ? -14.493 -3.266 -4.212 1.00 80.06 218 ARG A C 1
ATOM 1696 O O . ARG A 1 218 ? -13.867 -3.216 -3.152 1.00 80.06 218 ARG A O 1
ATOM 1703 N N . PRO A 1 219 ? -14.374 -4.282 -5.084 1.00 85.75 219 PRO A N 1
ATOM 1704 C CA . PRO A 1 219 ? -13.450 -5.396 -4.863 1.00 85.75 219 PRO A CA 1
ATOM 1705 C C . PRO A 1 219 ? -12.058 -4.905 -4.443 1.00 85.75 219 PRO A C 1
ATOM 1707 O O . PRO A 1 219 ? -11.557 -3.918 -4.995 1.00 85.75 219 PRO A O 1
ATOM 1710 N N . LEU A 1 220 ? -11.474 -5.523 -3.413 1.00 90.69 220 LEU A N 1
ATOM 1711 C CA . LEU A 1 220 ? -10.145 -5.144 -2.941 1.00 90.69 220 LEU A CA 1
ATOM 1712 C C . LEU A 1 220 ? -9.102 -5.613 -3.957 1.00 90.69 220 LEU A C 1
ATOM 1714 O O . LEU A 1 220 ? -9.054 -6.793 -4.291 1.00 90.69 220 LEU A O 1
ATOM 1718 N N . LEU A 1 221 ? -8.256 -4.693 -4.418 1.00 93.25 221 LEU A N 1
ATOM 1719 C CA . LEU A 1 221 ? -7.058 -5.004 -5.192 1.00 93.25 221 LEU A CA 1
ATOM 1720 C C . LEU A 1 221 ? -5.842 -4.609 -4.359 1.00 93.25 221 LEU A C 1
ATOM 1722 O O . LEU A 1 221 ? -5.484 -3.429 -4.304 1.00 93.25 221 LEU A O 1
ATOM 1726 N N . LEU A 1 222 ? -5.216 -5.589 -3.709 1.00 96.44 222 LEU A N 1
ATOM 1727 C CA . LEU A 1 222 ? -3.951 -5.365 -3.021 1.00 96.44 222 LEU A CA 1
ATOM 1728 C C . LEU A 1 222 ? -2.852 -5.141 -4.060 1.00 96.44 222 LEU A C 1
ATOM 1730 O O . LEU A 1 222 ? -2.641 -5.967 -4.942 1.00 96.44 222 LEU A O 1
ATOM 1734 N N . HIS A 1 223 ? -2.171 -4.004 -3.965 1.00 96.62 223 HIS A N 1
ATOM 1735 C CA . HIS A 1 223 ? -1.071 -3.663 -4.851 1.00 96.62 223 HIS A CA 1
ATOM 1736 C C . HIS A 1 223 ? -0.114 -2.677 -4.187 1.00 96.62 223 HIS A C 1
ATOM 1738 O O . HIS A 1 223 ? -0.544 -1.777 -3.464 1.00 96.62 223 HIS A O 1
ATOM 1744 N N . ALA A 1 224 ? 1.176 -2.821 -4.481 1.00 98.38 224 ALA A N 1
ATOM 1745 C CA . ALA A 1 224 ? 2.204 -1.861 -4.111 1.00 98.38 224 ALA A CA 1
ATOM 1746 C C . ALA A 1 224 ? 2.476 -0.963 -5.320 1.00 98.38 224 ALA A C 1
ATOM 1748 O O . ALA A 1 224 ? 3.080 -1.386 -6.306 1.00 98.38 224 ALA A O 1
ATOM 1749 N N . THR A 1 225 ? 1.986 0.276 -5.289 1.00 98.19 225 THR A N 1
ATOM 1750 C CA . THR A 1 225 ? 2.240 1.217 -6.389 1.00 98.19 225 THR A CA 1
ATOM 1751 C C . THR A 1 225 ? 3.731 1.544 -6.451 1.00 98.19 225 THR A C 1
ATOM 1753 O O . THR A 1 225 ? 4.303 1.907 -5.431 1.00 98.19 225 THR A O 1
ATOM 1756 N N . VAL A 1 226 ? 4.336 1.488 -7.638 1.00 97.50 226 VAL A N 1
ATOM 1757 C CA . VAL A 1 226 ? 5.737 1.891 -7.882 1.00 97.50 226 VAL A CA 1
ATOM 1758 C C . VAL A 1 226 ? 5.831 3.174 -8.710 1.00 97.50 226 VAL A C 1
ATOM 1760 O O . VAL A 1 226 ? 6.778 3.941 -8.557 1.00 97.50 226 VAL A O 1
ATOM 1763 N N . ALA A 1 227 ? 4.814 3.464 -9.529 1.00 97.06 227 ALA A N 1
ATOM 1764 C CA . ALA A 1 227 ? 4.700 4.728 -10.249 1.00 97.06 227 ALA A CA 1
ATOM 1765 C C . ALA A 1 227 ? 3.242 5.192 -10.352 1.00 97.06 227 ALA A C 1
ATOM 1767 O O . ALA A 1 227 ? 2.341 4.376 -10.545 1.00 97.06 227 ALA A O 1
ATOM 1768 N N . ASN A 1 228 ? 2.994 6.498 -10.252 1.00 95.81 228 ASN A N 1
ATOM 1769 C CA . ASN A 1 228 ? 1.679 7.100 -10.453 1.00 95.81 228 ASN A CA 1
ATOM 1770 C C . ASN A 1 228 ? 1.804 8.521 -11.013 1.00 95.81 228 ASN A C 1
ATOM 1772 O O . ASN A 1 228 ? 2.368 9.413 -10.379 1.00 95.81 228 ASN A O 1
ATOM 1776 N N . THR A 1 229 ? 1.225 8.755 -12.187 1.00 93.88 229 THR A N 1
ATOM 1777 C CA . THR A 1 229 ? 1.332 10.038 -12.891 1.00 93.88 229 THR A CA 1
ATOM 1778 C C . THR A 1 229 ? 0.487 11.151 -12.282 1.00 93.88 229 THR A C 1
ATOM 1780 O O . THR A 1 229 ? 0.648 12.306 -12.665 1.00 93.88 229 THR A O 1
ATOM 1783 N N . ILE A 1 230 ? -0.359 10.858 -11.285 1.00 89.44 230 ILE A N 1
ATOM 1784 C CA . ILE A 1 230 ? -1.100 11.891 -10.545 1.00 89.44 230 ILE A CA 1
ATOM 1785 C C . ILE A 1 230 ? -0.172 12.883 -9.827 1.00 89.44 230 ILE A C 1
ATOM 1787 O O . ILE A 1 230 ? -0.576 14.013 -9.562 1.00 89.44 230 ILE A O 1
ATOM 1791 N N . TYR A 1 231 ? 1.057 12.465 -9.513 1.00 81.19 231 TYR A N 1
ATOM 1792 C CA . TYR A 1 231 ? 2.052 13.293 -8.829 1.00 81.19 231 TYR A CA 1
ATOM 1793 C C . TYR A 1 231 ? 2.886 14.141 -9.794 1.00 81.19 231 TYR A C 1
ATOM 1795 O O . TYR A 1 231 ? 3.572 15.072 -9.372 1.00 81.19 231 TYR A O 1
ATOM 1803 N N . VAL A 1 232 ? 2.783 13.878 -11.099 1.00 84.00 232 VAL A N 1
ATOM 1804 C CA . VAL A 1 232 ? 3.436 14.690 -12.119 1.00 84.00 232 VAL A CA 1
ATOM 1805 C C . VAL A 1 232 ? 2.584 15.933 -12.335 1.00 84.00 232 VAL A C 1
ATOM 1807 O O . VAL A 1 232 ? 1.504 15.883 -12.924 1.00 84.00 232 VAL A O 1
ATOM 1810 N N . ARG A 1 233 ? 3.052 17.078 -11.835 1.00 62.47 233 ARG A N 1
ATOM 1811 C CA . ARG A 1 233 ? 2.430 18.366 -12.154 1.00 62.47 233 ARG A CA 1
ATOM 1812 C C . ARG A 1 233 ? 2.605 18.628 -13.649 1.00 62.47 233 ARG A C 1
ATOM 1814 O O . ARG A 1 233 ? 3.728 18.612 -14.144 1.00 62.47 233 ARG A O 1
ATOM 1821 N N . GLY A 1 234 ? 1.500 18.879 -14.352 1.00 54.91 234 GLY A N 1
ATOM 1822 C CA . GLY A 1 234 ? 1.540 19.288 -15.753 1.00 54.91 234 GLY A CA 1
ATOM 1823 C C . GLY A 1 234 ? 2.420 20.527 -15.920 1.00 54.91 234 GLY A C 1
ATOM 1824 O O . GLY A 1 234 ? 2.293 21.492 -15.161 1.00 54.91 234 GLY A O 1
ATOM 1825 N N . ARG A 1 235 ? 3.330 20.485 -16.895 1.00 45.38 235 ARG A N 1
ATOM 1826 C CA . ARG A 1 235 ? 4.130 21.634 -17.321 1.00 45.38 235 ARG A CA 1
ATOM 1827 C C . ARG A 1 235 ? 3.150 22.747 -17.714 1.00 45.38 235 ARG A C 1
ATOM 1829 O O . ARG A 1 235 ? 2.336 22.560 -18.615 1.00 45.38 235 ARG A O 1
ATOM 1836 N N . LYS A 1 236 ? 3.155 23.875 -16.995 1.00 40.38 236 LYS A N 1
ATOM 1837 C CA . LYS A 1 236 ? 2.427 25.084 -17.413 1.00 40.38 236 LYS A CA 1
ATOM 1838 C C . LYS A 1 236 ? 3.211 25.725 -18.556 1.00 40.38 236 LYS A C 1
ATOM 1840 O O . LYS A 1 236 ? 3.867 26.740 -18.350 1.00 40.38 236 LYS A O 1
ATOM 1845 N N . ASP A 1 237 ? 3.153 25.132 -19.739 1.00 40.12 237 ASP A N 1
ATOM 1846 C CA . ASP A 1 237 ? 3.523 25.864 -20.944 1.00 40.12 237 ASP A CA 1
ATOM 1847 C C . ASP A 1 237 ? 2.353 26.804 -21.271 1.00 40.12 237 ASP A C 1
ATOM 1849 O O . ASP A 1 237 ? 1.188 26.397 -21.304 1.00 40.12 237 ASP A O 1
ATOM 1853 N N . GLY A 1 238 ? 2.657 28.100 -21.357 1.00 41.12 238 GLY A N 1
ATOM 1854 C CA . GLY A 1 238 ? 1.714 29.220 -21.341 1.00 41.12 238 GLY A CA 1
ATOM 1855 C C . GLY A 1 238 ? 0.777 29.301 -22.546 1.00 41.12 238 GLY A C 1
ATOM 1856 O O . GLY A 1 238 ? 0.891 30.212 -23.359 1.00 41.12 238 GLY A O 1
ATOM 1857 N N . GLY A 1 239 ? -0.195 28.394 -22.632 1.00 38.12 239 GLY A N 1
ATOM 1858 C CA . GLY A 1 239 ? -1.261 28.417 -23.629 1.00 38.12 239 GLY A CA 1
ATOM 1859 C C . GLY A 1 239 ? -2.631 28.225 -22.989 1.00 38.12 239 GLY A C 1
ATOM 1860 O O . GLY A 1 239 ? -2.921 27.185 -22.402 1.00 38.12 239 GLY A O 1
ATOM 1861 N N . SER A 1 240 ? -3.498 29.228 -23.125 1.00 43.81 240 SER A N 1
ATOM 1862 C CA . SER A 1 240 ? -4.917 29.177 -22.755 1.00 43.81 240 SER A CA 1
ATOM 1863 C C . SER A 1 240 ? -5.641 27.991 -23.406 1.00 43.81 240 SER A C 1
ATOM 1865 O O . SER A 1 240 ? -6.185 28.107 -24.501 1.00 43.81 240 SER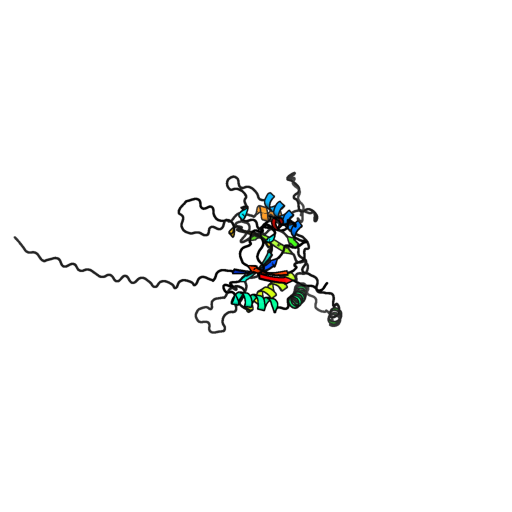 A O 1
ATOM 1867 N N . ARG A 1 241 ? -5.742 26.858 -22.702 1.00 41.09 241 ARG A N 1
ATOM 1868 C CA . ARG A 1 241 ? -6.831 25.890 -22.894 1.00 41.09 241 ARG A CA 1
ATOM 1869 C C . ARG A 1 241 ? -7.454 25.533 -21.553 1.00 41.09 241 ARG A C 1
ATOM 1871 O O . ARG A 1 241 ? -6.911 24.817 -20.719 1.00 41.09 241 ARG A O 1
ATOM 1878 N N . LYS A 1 242 ? -8.639 26.097 -21.362 1.00 43.62 242 LYS A N 1
ATOM 1879 C CA . LYS A 1 242 ? -9.540 25.880 -20.239 1.00 43.62 242 LYS A CA 1
ATOM 1880 C C . LYS A 1 242 ? -10.012 24.417 -20.250 1.00 43.62 242 LYS A C 1
ATOM 1882 O O . LYS A 1 242 ? -10.779 24.030 -21.121 1.00 43.62 242 LYS A O 1
ATOM 1887 N N . GLY A 1 243 ? -9.594 23.643 -19.250 1.00 46.12 243 GLY A N 1
ATOM 1888 C CA . GLY A 1 243 ? -10.355 22.501 -18.735 1.00 46.12 243 GLY A CA 1
ATOM 1889 C C . GLY A 1 243 ? -10.166 21.145 -19.420 1.00 46.12 243 GLY A C 1
ATOM 1890 O O . GLY A 1 243 ? -11.071 20.665 -20.093 1.00 46.12 243 GLY A O 1
ATOM 1891 N N . ARG A 1 244 ? -9.083 20.434 -19.090 1.00 45.25 244 ARG A N 1
ATOM 1892 C CA . ARG A 1 244 ? -9.145 18.977 -18.892 1.00 45.25 244 ARG A CA 1
ATOM 1893 C C . ARG A 1 244 ? -8.054 18.550 -17.915 1.00 45.25 244 ARG A C 1
ATOM 1895 O O . ARG A 1 244 ? -6.929 19.027 -17.969 1.00 45.25 244 ARG A O 1
ATOM 1902 N N . ASN A 1 245 ? -8.430 17.710 -16.960 1.00 51.88 245 ASN A N 1
ATOM 1903 C CA . ASN A 1 245 ? -7.538 17.089 -15.988 1.00 51.88 245 ASN A CA 1
ATOM 1904 C C . ASN A 1 245 ? -6.724 15.999 -16.712 1.00 51.88 245 ASN A C 1
ATOM 1906 O O . ASN A 1 245 ? -6.998 14.813 -16.525 1.00 51.88 245 ASN A O 1
ATOM 1910 N N . ASP A 1 246 ? -5.824 16.396 -17.617 1.00 58.69 246 ASP A N 1
ATOM 1911 C CA . ASP A 1 246 ? -5.036 15.480 -18.451 1.00 58.69 246 ASP A CA 1
ATOM 1912 C C . ASP A 1 246 ? -3.937 14.840 -17.603 1.00 58.69 246 ASP A C 1
ATOM 1914 O O . ASP A 1 246 ? -2.775 15.243 -17.589 1.00 58.69 246 ASP A O 1
ATOM 1918 N N . ARG A 1 247 ? -4.340 13.826 -16.834 1.00 74.25 247 ARG A N 1
ATOM 1919 C CA . ARG A 1 247 ? -3.406 12.874 -16.240 1.00 74.25 247 ARG A CA 1
ATOM 1920 C C . ARG A 1 247 ? -2.592 12.256 -17.369 1.00 74.25 247 ARG A C 1
ATOM 1922 O O . ARG A 1 247 ? -3.164 11.692 -18.299 1.00 74.25 247 ARG A O 1
ATOM 1929 N N . ILE A 1 248 ? -1.272 12.341 -17.255 1.00 87.25 248 ILE A N 1
ATOM 1930 C CA . ILE A 1 248 ? -0.349 11.750 -18.223 1.00 87.25 248 ILE A CA 1
ATOM 1931 C C . ILE A 1 248 ? -0.579 10.236 -18.228 1.00 87.25 248 ILE A C 1
ATOM 1933 O O . ILE A 1 248 ? -0.481 9.592 -17.182 1.00 87.25 248 ILE A O 1
ATOM 1937 N N . ALA A 1 249 ? -0.917 9.681 -19.387 1.00 91.56 249 ALA A N 1
ATOM 1938 C CA . ALA A 1 249 ? -1.026 8.245 -19.608 1.00 91.56 249 ALA A CA 1
ATOM 1939 C C . ALA A 1 249 ? 0.027 7.815 -20.631 1.00 91.56 249 ALA A C 1
ATOM 1941 O O . ALA A 1 249 ? 0.339 8.577 -21.544 1.00 91.56 249 ALA A O 1
ATOM 1942 N N . PHE A 1 250 ? 0.553 6.603 -20.491 1.00 92.56 250 PHE A N 1
ATOM 1943 C CA . PHE A 1 250 ? 1.597 6.070 -21.366 1.00 92.56 250 PHE A CA 1
ATOM 1944 C C . PHE A 1 250 ? 1.332 4.601 -21.715 1.00 92.56 250 PHE A C 1
ATOM 1946 O O . PHE A 1 250 ? 0.581 3.907 -21.023 1.00 92.56 250 PHE A O 1
ATOM 1953 N N . ASP A 1 251 ? 1.916 4.124 -22.814 1.00 93.94 251 ASP A N 1
ATOM 1954 C CA . ASP A 1 251 ? 1.851 2.710 -23.186 1.00 93.94 251 ASP A CA 1
ATOM 1955 C C . ASP A 1 251 ? 2.953 1.937 -22.455 1.00 93.94 251 ASP A C 1
ATOM 1957 O O . ASP A 1 251 ? 4.135 2.101 -22.725 1.00 93.94 251 ASP A O 1
ATOM 1961 N N . ALA A 1 252 ? 2.554 1.113 -21.492 1.00 94.69 252 ALA A N 1
ATOM 1962 C CA . ALA A 1 252 ? 3.431 0.310 -20.654 1.00 94.69 252 ALA A CA 1
ATOM 1963 C C . ALA A 1 252 ? 3.470 -1.166 -21.074 1.00 94.69 252 ALA A C 1
ATOM 1965 O O . ALA A 1 252 ? 3.893 -1.992 -20.269 1.00 94.69 252 ALA A O 1
ATOM 1966 N N . ARG A 1 253 ? 2.969 -1.545 -22.263 1.00 93.25 253 ARG A N 1
ATOM 1967 C CA . ARG A 1 253 ? 2.888 -2.963 -22.673 1.00 93.25 253 ARG A CA 1
ATOM 1968 C C . ARG A 1 253 ? 4.242 -3.662 -22.629 1.00 93.25 253 ARG A C 1
ATOM 1970 O O . ARG A 1 253 ? 4.323 -4.727 -22.026 1.00 93.25 253 ARG A O 1
ATOM 1977 N N . ASP A 1 254 ? 5.275 -3.033 -23.177 1.00 90.75 254 ASP A N 1
ATOM 1978 C CA . ASP A 1 254 ? 6.611 -3.630 -23.245 1.00 90.75 254 ASP A CA 1
ATOM 1979 C C . ASP A 1 254 ? 7.256 -3.714 -21.858 1.00 90.75 254 ASP A C 1
ATOM 1981 O O . ASP A 1 254 ? 7.767 -4.764 -21.479 1.00 90.75 254 ASP A O 1
ATOM 1985 N N . LEU A 1 255 ? 7.122 -2.659 -21.042 1.00 91.69 255 LEU A N 1
ATOM 1986 C CA . LEU A 1 255 ? 7.552 -2.673 -19.639 1.00 91.69 255 LEU A CA 1
ATOM 1987 C C . LEU A 1 255 ? 6.840 -3.772 -18.835 1.00 91.69 255 LEU A C 1
ATOM 1989 O O . LEU A 1 255 ? 7.477 -4.548 -18.132 1.00 91.69 255 LEU A O 1
ATOM 1993 N N . VAL A 1 256 ? 5.514 -3.871 -18.937 1.00 92.56 256 VAL A N 1
ATOM 1994 C CA . VAL A 1 256 ? 4.733 -4.898 -18.231 1.00 92.56 256 VAL A CA 1
ATOM 1995 C C . VAL A 1 256 ? 5.121 -6.301 -18.699 1.00 92.56 256 VAL A C 1
ATOM 1997 O O . VAL A 1 256 ? 5.262 -7.191 -17.865 1.00 92.56 256 VAL A O 1
ATOM 2000 N N . ALA A 1 257 ? 5.311 -6.513 -20.004 1.00 89.44 257 ALA A N 1
ATOM 2001 C CA . ALA A 1 257 ? 5.741 -7.800 -20.546 1.00 89.44 257 ALA A CA 1
ATOM 2002 C C . ALA A 1 257 ? 7.135 -8.190 -20.032 1.00 89.44 257 ALA A C 1
ATOM 2004 O O . ALA A 1 257 ? 7.314 -9.310 -19.553 1.00 89.44 257 ALA A O 1
ATOM 2005 N N . TRP A 1 258 ? 8.079 -7.245 -20.043 1.00 86.38 258 TRP A N 1
ATOM 2006 C CA . TRP A 1 258 ? 9.443 -7.436 -19.551 1.00 86.38 258 TRP A CA 1
ATOM 2007 C C . TRP A 1 258 ? 9.482 -7.876 -18.084 1.00 86.38 258 TRP A C 1
ATOM 2009 O O . TRP A 1 258 ? 10.142 -8.852 -17.739 1.00 86.38 258 TRP A O 1
ATOM 2019 N N . TYR A 1 259 ? 8.721 -7.199 -17.221 1.00 87.69 259 TYR A N 1
ATOM 2020 C CA . TYR A 1 259 ? 8.697 -7.478 -15.781 1.00 87.69 259 TYR A CA 1
ATOM 2021 C C . TYR A 1 259 ? 7.795 -8.662 -15.389 1.00 87.69 259 TYR A C 1
ATOM 2023 O O . TYR A 1 259 ? 7.928 -9.197 -14.288 1.00 87.69 259 TYR A O 1
ATOM 2031 N N . ARG A 1 260 ? 6.886 -9.099 -16.271 1.00 80.06 260 ARG A N 1
ATOM 2032 C CA . ARG A 1 260 ? 6.103 -10.332 -16.081 1.00 80.06 260 ARG A CA 1
ATOM 2033 C C . ARG A 1 260 ? 6.917 -11.590 -16.411 1.00 80.06 260 ARG A C 1
ATOM 2035 O O . ARG A 1 260 ? 6.638 -12.635 -15.840 1.00 80.06 260 ARG A O 1
ATOM 2042 N N . GLY A 1 261 ? 7.879 -11.496 -17.332 1.00 63.75 261 GLY A N 1
ATOM 2043 C CA . GLY A 1 261 ? 8.595 -12.642 -17.906 1.00 63.75 261 GLY A CA 1
ATOM 2044 C C . GLY A 1 261 ? 10.091 -12.721 -17.588 1.00 63.75 261 GLY A C 1
ATOM 2045 O O . GLY A 1 261 ? 10.837 -13.273 -18.394 1.00 63.75 261 GLY A O 1
ATOM 2046 N N . PHE A 1 262 ? 10.564 -12.167 -16.470 1.00 50.81 262 PHE A N 1
ATOM 2047 C CA . PHE A 1 262 ? 12.000 -12.063 -16.196 1.00 50.81 262 PHE A CA 1
ATOM 2048 C C . PHE A 1 262 ? 12.661 -13.382 -15.706 1.00 50.81 262 PHE A C 1
ATOM 2050 O O . PHE A 1 262 ? 12.860 -13.568 -14.516 1.00 50.81 262 PHE A O 1
ATOM 2057 N N . TYR A 1 263 ? 13.009 -14.256 -16.670 1.00 49.97 263 TYR A N 1
ATOM 2058 C CA . TYR A 1 263 ? 14.005 -15.364 -16.749 1.00 49.97 263 TYR A CA 1
ATOM 2059 C C . TYR A 1 263 ? 14.294 -16.343 -15.573 1.00 49.97 263 TYR A C 1
ATOM 2061 O O . TYR A 1 263 ? 14.141 -16.064 -14.396 1.00 49.97 263 TYR A O 1
ATOM 2069 N N . ALA A 1 264 ? 14.757 -17.546 -15.958 1.00 43.75 264 ALA A N 1
ATOM 2070 C CA . ALA A 1 264 ? 14.815 -18.833 -15.237 1.00 43.75 264 ALA A CA 1
ATOM 2071 C C . ALA A 1 264 ? 15.692 -18.951 -13.960 1.00 43.75 264 ALA A C 1
ATOM 2073 O O . ALA A 1 264 ? 15.878 -20.063 -13.468 1.00 43.75 264 ALA A O 1
ATOM 2074 N N . ASP A 1 265 ? 16.240 -17.861 -13.424 1.00 46.88 265 ASP A N 1
ATOM 2075 C CA . ASP A 1 265 ? 17.178 -17.905 -12.292 1.00 46.88 265 ASP A CA 1
ATOM 2076 C C . ASP A 1 265 ? 16.593 -17.164 -11.077 1.00 46.88 265 ASP A C 1
ATOM 2078 O O . ASP A 1 265 ? 16.370 -15.955 -11.110 1.00 46.88 265 ASP A O 1
ATOM 2082 N N . ARG A 1 266 ? 16.326 -17.912 -9.997 1.00 48.94 266 ARG A N 1
ATOM 2083 C CA . ARG A 1 266 ? 15.655 -17.447 -8.769 1.00 48.94 266 ARG A CA 1
ATOM 2084 C C . ARG A 1 266 ? 16.496 -16.426 -7.979 1.00 48.94 266 ARG A C 1
ATOM 2086 O O . ARG A 1 266 ? 15.949 -15.774 -7.082 1.00 48.94 266 ARG A O 1
ATOM 2093 N N . GLU A 1 267 ? 17.782 -16.277 -8.318 1.00 53.84 267 GLU A N 1
ATOM 2094 C CA . GLU A 1 267 ? 18.785 -15.547 -7.531 1.00 53.84 267 GLU A CA 1
ATOM 2095 C C . GLU A 1 267 ? 19.173 -14.160 -8.082 1.00 53.84 267 GLU A C 1
ATOM 2097 O O . GLU A 1 267 ? 19.825 -13.393 -7.373 1.00 53.84 267 GLU A O 1
ATOM 2102 N N . ARG A 1 268 ? 18.773 -13.775 -9.307 1.00 50.78 268 ARG A N 1
ATOM 2103 C CA . ARG A 1 268 ? 19.222 -12.503 -9.919 1.00 50.78 268 ARG A CA 1
ATOM 2104 C C . ARG A 1 268 ? 18.127 -11.437 -9.985 1.00 50.78 268 ARG A C 1
ATOM 2106 O O . ARG A 1 268 ? 17.128 -11.596 -10.674 1.00 50.78 268 ARG A O 1
ATOM 211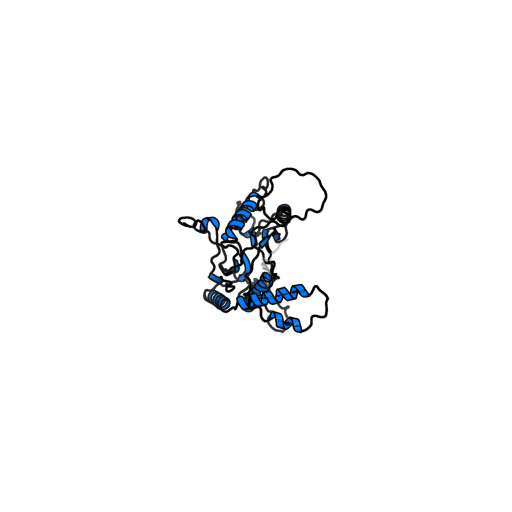3 N N . THR A 1 269 ? 18.380 -10.290 -9.352 1.00 51.03 269 THR A N 1
ATOM 2114 C CA . THR A 1 269 ? 17.585 -9.048 -9.472 1.00 51.03 269 THR A CA 1
ATOM 2115 C C . THR A 1 269 ? 18.085 -8.110 -10.582 1.00 51.03 269 THR A C 1
ATOM 2117 O O . THR A 1 269 ? 17.506 -7.045 -10.800 1.00 51.03 269 THR A O 1
ATOM 2120 N N . VAL A 1 270 ? 19.158 -8.484 -11.292 1.00 45.09 270 VAL A N 1
ATOM 2121 C CA . VAL A 1 270 ? 19.798 -7.670 -12.338 1.00 45.09 270 VAL A CA 1
ATOM 2122 C C . VAL A 1 270 ? 19.609 -8.269 -13.732 1.00 45.09 270 VAL A C 1
ATOM 2124 O O . VAL A 1 270 ? 19.793 -9.479 -13.907 1.00 45.09 270 VAL A O 1
ATOM 2127 N N . PRO A 1 271 ? 19.293 -7.446 -14.751 1.00 42.44 271 PRO A N 1
ATOM 2128 C CA . PRO A 1 271 ? 19.171 -7.948 -16.103 1.00 42.44 271 PRO A CA 1
ATOM 2129 C C . PRO A 1 271 ? 20.488 -8.469 -16.670 1.00 42.44 271 PRO A C 1
ATOM 2131 O O . PRO A 1 271 ? 21.525 -7.818 -16.555 1.00 42.44 271 PRO A O 1
ATOM 2134 N N . LYS A 1 272 ? 20.440 -9.622 -17.349 1.00 39.09 272 LYS A N 1
ATOM 2135 C CA . LYS A 1 272 ? 21.530 -10.037 -18.238 1.00 39.09 272 LYS A CA 1
ATOM 2136 C C . LYS A 1 272 ? 21.549 -9.039 -19.401 1.00 39.09 272 LYS A C 1
ATOM 2138 O O . LYS A 1 272 ? 20.526 -8.835 -20.052 1.00 39.09 272 LYS A O 1
ATOM 2143 N N . SER A 1 273 ? 22.674 -8.356 -19.579 1.00 45.16 273 SER A N 1
ATOM 2144 C CA . SER A 1 273 ? 22.869 -7.322 -20.593 1.00 45.16 273 SER A CA 1
ATOM 2145 C C . SER A 1 273 ? 22.487 -7.808 -21.996 1.00 45.16 273 SER A C 1
ATOM 2147 O O . SER A 1 273 ? 22.666 -8.977 -22.334 1.00 45.16 273 SER A O 1
ATOM 2149 N N . LEU A 1 274 ? 21.958 -6.878 -22.797 1.00 46.56 274 LEU A N 1
ATOM 2150 C CA . LEU A 1 274 ? 21.625 -7.018 -24.216 1.00 46.56 274 LEU A CA 1
ATOM 2151 C C . LEU A 1 274 ? 22.764 -7.693 -24.995 1.00 46.56 274 LEU A C 1
ATOM 2153 O O . LEU A 1 274 ? 23.702 -7.020 -25.411 1.00 46.56 274 LEU A O 1
ATOM 2157 N N . GLN A 1 275 ? 22.680 -9.005 -25.216 1.00 41.16 275 GLN A N 1
ATOM 2158 C CA . GLN A 1 275 ? 23.424 -9.692 -26.267 1.00 41.16 275 GLN A CA 1
ATOM 2159 C C . GLN A 1 275 ? 22.764 -11.033 -26.616 1.00 41.16 275 GLN A C 1
ATOM 2161 O O . GLN A 1 275 ? 22.483 -11.861 -25.753 1.00 41.16 275 GLN A O 1
ATOM 2166 N N . SER A 1 276 ? 22.561 -11.221 -27.921 1.00 37.62 276 SER A N 1
ATOM 2167 C CA . SER A 1 276 ? 22.020 -12.391 -28.627 1.00 37.62 276 SER A CA 1
ATOM 2168 C C . SER A 1 276 ? 20.511 -12.647 -28.504 1.00 37.62 276 SER A C 1
ATOM 2170 O O . SER A 1 276 ? 20.035 -13.490 -27.752 1.00 37.62 276 SER A O 1
ATOM 2172 N N . ALA A 1 277 ? 19.753 -11.974 -29.373 1.00 43.50 277 ALA A N 1
ATOM 2173 C CA . ALA A 1 277 ? 18.607 -12.621 -29.992 1.00 43.50 277 ALA A CA 1
ATOM 2174 C C . ALA A 1 277 ? 19.151 -13.726 -30.915 1.00 43.50 277 ALA A C 1
ATOM 2176 O O . ALA A 1 277 ? 19.732 -13.430 -31.958 1.00 43.50 277 ALA A O 1
ATOM 2177 N N . SER A 1 278 ? 19.001 -14.986 -30.514 1.00 34.81 278 SER A N 1
ATOM 2178 C CA . SER A 1 278 ? 19.037 -16.113 -31.442 1.00 34.81 278 SER A CA 1
ATOM 2179 C C . SER A 1 278 ? 17.816 -16.986 -31.195 1.00 34.81 278 SER A C 1
ATOM 2181 O O . SER A 1 278 ? 17.430 -17.244 -30.056 1.00 34.81 278 SER A O 1
ATOM 2183 N N . LEU A 1 279 ? 17.186 -17.350 -32.304 1.00 46.84 279 LEU A N 1
ATOM 2184 C CA . LEU A 1 279 ? 15.940 -18.091 -32.426 1.00 46.84 279 LEU A CA 1
ATOM 2185 C C . LEU A 1 279 ? 16.062 -19.489 -31.802 1.00 46.84 279 LEU A C 1
ATOM 2187 O O . LEU A 1 279 ? 17.050 -20.184 -32.026 1.00 46.84 279 LEU A O 1
ATOM 2191 N N . GLY A 1 280 ? 15.028 -19.914 -31.077 1.00 35.38 280 GLY A N 1
ATOM 2192 C CA . GLY A 1 280 ? 14.914 -21.274 -30.556 1.00 35.38 280 GLY A CA 1
ATOM 2193 C C . GLY A 1 280 ? 13.625 -21.478 -29.769 1.00 35.38 280 GLY A C 1
ATOM 2194 O O . GLY A 1 280 ? 13.490 -20.994 -28.651 1.00 35.38 280 GLY A O 1
ATOM 2195 N N . ASP A 1 281 ? 12.684 -22.166 -30.401 1.00 42.50 281 ASP A N 1
ATOM 2196 C CA . ASP A 1 281 ? 11.436 -22.704 -29.863 1.00 42.50 281 ASP A CA 1
ATOM 2197 C C . ASP A 1 281 ? 11.645 -23.552 -28.585 1.00 42.50 281 ASP A C 1
ATOM 2199 O O . ASP A 1 281 ? 12.657 -24.241 -28.450 1.00 42.50 281 ASP A O 1
ATOM 2203 N N . GLY A 1 282 ? 10.677 -23.503 -27.659 1.00 34.62 282 GLY A N 1
ATOM 2204 C CA . GLY A 1 282 ? 10.663 -24.313 -26.434 1.00 34.62 282 GLY A CA 1
ATOM 2205 C C . GLY A 1 282 ? 10.334 -23.553 -25.142 1.00 34.62 282 GLY A C 1
ATOM 2206 O O . GLY A 1 282 ? 11.220 -23.277 -24.342 1.00 34.62 282 GLY A O 1
ATOM 2207 N N . GLY A 1 283 ? 9.049 -23.245 -24.915 1.00 42.31 283 GLY A N 1
ATOM 2208 C CA . GLY A 1 283 ? 8.393 -23.105 -23.597 1.00 42.31 283 GLY A CA 1
ATOM 2209 C C . GLY A 1 283 ? 9.209 -22.645 -22.373 1.00 42.31 283 GLY A C 1
ATOM 2210 O O . GLY A 1 283 ? 9.100 -23.261 -21.312 1.00 42.31 283 GLY A O 1
ATOM 2211 N N . SER A 1 284 ? 9.990 -21.567 -22.469 1.00 45.75 284 SER A N 1
ATOM 2212 C CA . SER A 1 284 ? 10.706 -21.004 -21.319 1.00 45.75 284 SER A CA 1
ATOM 2213 C C . SER A 1 284 ? 9.704 -20.393 -20.333 1.00 45.75 284 SER A C 1
ATOM 2215 O O . SER A 1 284 ? 9.155 -19.314 -20.564 1.00 45.75 284 SER A O 1
ATOM 2217 N N . ARG A 1 285 ? 9.424 -21.095 -19.227 1.00 51.25 285 ARG A N 1
ATOM 2218 C CA . ARG A 1 285 ? 8.685 -20.546 -18.081 1.00 51.25 285 ARG A CA 1
ATOM 2219 C C . ARG A 1 285 ? 9.535 -19.443 -17.441 1.00 51.25 285 ARG A C 1
ATOM 2221 O O . ARG A 1 285 ? 10.345 -19.722 -16.563 1.00 51.25 285 ARG A O 1
ATOM 2228 N N . GLY A 1 286 ? 9.381 -18.202 -17.899 1.00 58.34 286 GLY A N 1
ATOM 2229 C CA . GLY A 1 286 ? 9.969 -17.042 -17.228 1.00 58.34 286 GLY A CA 1
ATOM 2230 C C . GLY A 1 286 ? 9.402 -16.907 -15.812 1.00 58.34 286 GLY A C 1
ATOM 2231 O O . GLY A 1 286 ? 8.188 -17.014 -15.628 1.00 58.34 286 GLY A O 1
ATOM 2232 N N . TYR A 1 287 ? 10.265 -16.697 -14.816 1.00 70.19 287 TYR A N 1
ATOM 2233 C CA . TYR A 1 287 ? 9.824 -16.321 -13.474 1.00 70.19 287 TYR A CA 1
ATOM 2234 C C . TYR A 1 287 ? 9.433 -14.833 -13.462 1.00 70.19 287 TYR A C 1
ATOM 2236 O O . TYR A 1 287 ? 9.952 -14.049 -14.260 1.00 70.19 287 TYR A O 1
ATOM 2244 N N . PRO A 1 288 ? 8.490 -14.414 -12.606 1.00 85.25 288 PRO A N 1
ATOM 2245 C CA . PRO A 1 288 ? 8.152 -13.003 -12.481 1.00 85.25 288 PRO A CA 1
ATOM 2246 C C . PRO A 1 288 ? 9.318 -12.218 -11.868 1.00 85.25 288 PRO A C 1
ATOM 2248 O O . PRO A 1 288 ? 10.047 -12.735 -11.021 1.00 85.25 288 PRO A O 1
ATOM 2251 N N . PHE A 1 289 ? 9.469 -10.941 -12.240 1.00 91.38 289 PHE A N 1
ATOM 2252 C CA . PHE A 1 289 ? 10.411 -10.056 -11.550 1.00 91.38 289 PHE A CA 1
ATOM 2253 C C . PHE A 1 289 ? 10.007 -9.907 -10.077 1.00 91.38 289 PHE A C 1
ATOM 2255 O O . PHE A 1 289 ? 8.842 -9.632 -9.785 1.00 91.38 289 PHE A O 1
ATOM 2262 N N . VAL A 1 290 ? 10.963 -10.045 -9.159 1.00 94.06 290 VAL A N 1
ATOM 2263 C CA . VAL A 1 290 ? 10.727 -9.948 -7.712 1.00 94.06 290 VAL A CA 1
ATOM 2264 C C . VAL A 1 290 ? 11.297 -8.634 -7.190 1.00 94.06 290 VAL A C 1
ATOM 2266 O O . VAL A 1 290 ? 12.506 -8.433 -7.183 1.00 94.06 290 VAL A O 1
ATOM 2269 N N . TRP A 1 291 ? 10.420 -7.744 -6.727 1.00 96.19 291 TRP A N 1
ATOM 2270 C CA . TRP A 1 291 ? 10.793 -6.448 -6.155 1.00 96.19 291 TRP A CA 1
ATOM 2271 C C . TRP A 1 291 ? 11.383 -6.587 -4.753 1.00 96.19 291 TRP A C 1
ATOM 2273 O O . TRP A 1 291 ? 12.322 -5.875 -4.401 1.00 96.19 291 TRP A O 1
ATOM 2283 N N . ALA A 1 292 ? 10.807 -7.487 -3.959 1.00 97.38 292 ALA A N 1
ATOM 2284 C CA . ALA A 1 292 ? 11.288 -7.893 -2.647 1.00 97.38 292 ALA A CA 1
ATOM 2285 C C . ALA A 1 292 ? 10.706 -9.269 -2.316 1.00 97.38 292 ALA A C 1
ATOM 2287 O O . ALA A 1 292 ? 9.533 -9.528 -2.599 1.00 97.38 292 ALA A O 1
ATOM 2288 N N . ARG A 1 293 ? 11.521 -10.144 -1.735 1.00 95.75 293 ARG A N 1
ATOM 2289 C CA . ARG A 1 293 ? 11.176 -11.527 -1.414 1.00 95.75 293 ARG A CA 1
ATOM 2290 C C . ARG A 1 293 ? 10.987 -11.700 0.087 1.00 95.75 293 ARG A C 1
ATOM 2292 O O . ARG A 1 293 ? 11.770 -11.160 0.867 1.00 95.75 293 ARG A O 1
ATOM 2299 N N . GLU A 1 294 ? 9.971 -12.488 0.436 1.00 95.50 294 GLU A N 1
ATOM 2300 C CA . GLU A 1 294 ? 9.790 -13.134 1.744 1.00 95.50 294 GLU A CA 1
ATOM 2301 C C . GLU A 1 294 ? 10.034 -12.209 2.947 1.00 95.50 294 GLU A C 1
ATOM 2303 O O . GLU A 1 294 ? 10.744 -12.548 3.891 1.00 95.50 294 GLU A O 1
ATOM 2308 N N . PHE A 1 295 ? 9.422 -11.027 2.930 1.00 97.38 295 PHE A N 1
ATOM 2309 C CA . PHE A 1 295 ? 9.510 -10.080 4.037 1.00 97.38 295 PHE A CA 1
ATOM 2310 C C . PHE A 1 295 ? 8.202 -10.057 4.840 1.00 97.38 295 PHE A C 1
ATOM 2312 O O . PHE A 1 295 ? 7.121 -10.275 4.275 1.00 97.38 295 PHE A O 1
ATOM 2319 N N . PRO A 1 296 ? 8.270 -9.805 6.159 1.00 97.06 296 PRO A N 1
ATOM 2320 C CA . PRO A 1 296 ? 7.084 -9.767 6.997 1.00 97.06 296 PRO A CA 1
ATOM 2321 C C . PRO A 1 296 ? 6.280 -8.483 6.763 1.00 97.06 296 PRO A C 1
ATOM 2323 O O . PRO A 1 296 ? 6.843 -7.402 6.591 1.00 97.06 296 PRO A O 1
ATOM 2326 N N . VAL A 1 297 ? 4.955 -8.580 6.822 1.00 97.44 297 VAL A N 1
ATOM 2327 C CA . VAL A 1 297 ? 4.082 -7.428 7.070 1.00 97.44 297 VAL A CA 1
ATOM 2328 C C . VAL A 1 297 ? 3.968 -7.255 8.580 1.00 97.44 297 VAL A C 1
ATOM 2330 O O . VAL A 1 297 ? 3.405 -8.105 9.268 1.00 97.44 297 VAL A O 1
ATOM 2333 N N . GLU A 1 298 ? 4.513 -6.154 9.088 1.00 96.31 298 GLU A N 1
ATOM 2334 C CA . GLU A 1 298 ? 4.722 -5.953 10.528 1.00 96.31 298 GLU A CA 1
ATOM 2335 C C . GLU A 1 298 ? 3.627 -5.118 11.192 1.00 96.31 298 GLU A C 1
ATOM 2337 O O . GLU A 1 298 ? 3.421 -5.237 12.398 1.00 96.31 298 GLU A O 1
ATOM 2342 N N . SER A 1 299 ? 2.923 -4.261 10.446 1.00 97.62 299 SER A N 1
ATOM 2343 C CA . SER A 1 299 ? 1.956 -3.337 11.039 1.00 97.62 299 SER A CA 1
ATOM 2344 C C . SER A 1 299 ? 0.807 -2.940 10.115 1.00 97.62 299 SER A C 1
ATOM 2346 O O . SER A 1 299 ? 0.828 -3.126 8.895 1.00 97.62 299 SER A O 1
ATOM 2348 N N . VAL A 1 300 ? -0.232 -2.396 10.747 1.00 98.62 300 VAL A N 1
ATOM 2349 C CA . VAL A 1 300 ? -1.369 -1.721 10.123 1.00 98.62 300 VAL A CA 1
ATOM 2350 C C . VAL A 1 300 ? -1.323 -0.256 10.546 1.00 98.62 300 VAL A C 1
ATOM 2352 O O . VAL A 1 300 ? -1.165 0.030 11.735 1.00 98.62 300 VAL A O 1
ATOM 2355 N N . CYS A 1 301 ? -1.518 0.667 9.604 1.00 98.75 301 CYS A N 1
ATOM 2356 C CA . CYS A 1 301 ? -1.456 2.101 9.882 1.00 98.75 301 CYS A CA 1
ATOM 2357 C C . CYS A 1 301 ? -2.670 2.867 9.362 1.00 98.75 301 CYS A C 1
ATOM 2359 O O . CYS A 1 301 ? -3.198 2.580 8.283 1.00 98.75 301 CYS A O 1
ATOM 2361 N N . ILE A 1 302 ? -3.042 3.912 10.103 1.00 98.69 302 ILE A N 1
ATOM 2362 C CA . ILE A 1 302 ? -3.789 5.055 9.579 1.00 98.69 302 ILE A CA 1
ATOM 2363 C C . ILE A 1 302 ? -2.768 6.144 9.259 1.00 98.69 302 ILE A C 1
ATOM 2365 O O . ILE A 1 302 ? -2.052 6.608 10.146 1.00 98.69 302 ILE A O 1
ATOM 2369 N N . CYS A 1 303 ? -2.711 6.560 7.999 1.00 98.62 303 CYS A N 1
ATOM 2370 C CA . CYS A 1 303 ? -1.741 7.535 7.510 1.00 98.62 303 CYS A CA 1
ATOM 2371 C C . CYS A 1 303 ? -2.423 8.800 6.984 1.00 98.62 303 CYS A C 1
ATOM 2373 O O . CYS A 1 303 ? -3.464 8.713 6.328 1.00 98.62 303 CYS A O 1
ATOM 2375 N N . GLU A 1 304 ? -1.805 9.961 7.215 1.00 97.75 304 GLU A N 1
ATOM 2376 C CA . GLU A 1 304 ? -2.162 11.221 6.550 1.00 97.75 304 GLU A CA 1
ATOM 2377 C C . GLU A 1 304 ? -1.917 11.126 5.038 1.00 97.75 304 GLU A C 1
ATOM 2379 O O . GLU A 1 304 ? -0.926 10.555 4.573 1.00 97.75 304 GLU A O 1
ATOM 2384 N N . MET A 1 305 ? -2.803 11.734 4.250 1.00 95.06 305 MET A N 1
ATOM 2385 C CA . MET A 1 305 ? -2.587 11.934 2.820 1.00 95.06 305 MET A CA 1
ATOM 2386 C C . MET A 1 305 ? -1.426 12.899 2.569 1.00 95.06 305 MET A C 1
ATOM 2388 O O . MET A 1 305 ? -1.323 13.949 3.194 1.00 95.06 305 MET A O 1
ATOM 2392 N N . GLY A 1 306 ? -0.611 12.575 1.564 1.00 93.25 306 GLY A N 1
ATOM 2393 C CA . GLY A 1 306 ? 0.562 13.364 1.185 1.00 93.25 306 GLY A CA 1
ATOM 2394 C C . GLY A 1 306 ? 1.811 12.931 1.949 1.00 93.25 306 GLY A C 1
ATOM 2395 O O . GLY A 1 306 ? 1.990 13.265 3.117 1.00 93.25 306 GLY A O 1
ATOM 2396 N N . ALA A 1 307 ? 2.687 12.185 1.274 1.00 93.56 307 ALA A N 1
ATOM 2397 C CA . ALA A 1 307 ? 3.991 11.848 1.830 1.00 93.56 307 ALA A CA 1
ATOM 2398 C C . ALA A 1 307 ? 4.837 13.122 1.986 1.00 93.56 307 ALA A C 1
ATOM 2400 O O . ALA A 1 307 ? 4.713 14.066 1.200 1.00 93.56 307 ALA A O 1
ATOM 2401 N N . LYS A 1 308 ? 5.676 13.152 3.020 1.00 93.69 308 LYS A N 1
ATOM 2402 C CA . LYS A 1 308 ? 6.568 14.272 3.325 1.00 93.69 308 LYS A CA 1
ATOM 2403 C C . LYS A 1 308 ? 7.998 13.857 2.994 1.00 93.69 308 LYS A C 1
ATOM 2405 O O . LYS A 1 308 ? 8.390 12.722 3.272 1.00 93.69 308 LYS A O 1
ATOM 2410 N N . LYS A 1 309 ? 8.763 14.780 2.405 1.00 93.62 309 LYS A N 1
ATOM 2411 C CA . LYS A 1 309 ? 10.210 14.615 2.226 1.00 93.62 309 LYS A CA 1
ATOM 2412 C C . LYS A 1 309 ? 10.878 14.515 3.584 1.00 93.62 309 LYS A C 1
ATOM 2414 O O . LYS A 1 309 ? 10.541 15.277 4.488 1.00 93.62 309 LYS A O 1
ATOM 2419 N N . LEU A 1 310 ? 11.791 13.565 3.703 1.00 91.75 310 LEU A N 1
ATOM 2420 C CA . LEU A 1 310 ? 12.577 13.380 4.909 1.00 91.75 310 LEU A CA 1
ATOM 2421 C C . LEU A 1 310 ? 13.848 14.216 4.816 1.00 91.75 310 LEU A C 1
ATOM 2423 O O . LEU A 1 310 ? 14.454 14.315 3.748 1.00 91.75 310 LEU A O 1
ATOM 2427 N N . ASP A 1 311 ? 14.230 14.824 5.935 1.00 88.81 311 ASP A N 1
ATOM 2428 C CA . ASP A 1 311 ? 15.482 15.563 6.014 1.00 88.81 311 ASP A CA 1
ATOM 2429 C C . ASP A 1 311 ? 16.647 14.579 6.144 1.00 88.81 311 ASP A C 1
ATOM 2431 O O . ASP A 1 311 ? 16.693 13.760 7.064 1.00 88.81 311 ASP A O 1
ATOM 2435 N N . SER A 1 312 ? 17.566 14.629 5.185 1.00 84.69 312 SER A N 1
ATOM 2436 C CA . SER A 1 312 ? 18.785 13.824 5.185 1.00 84.69 312 SER A CA 1
ATOM 2437 C C . SER A 1 312 ? 19.935 14.496 5.938 1.00 84.69 312 SER A C 1
ATOM 2439 O O . SER A 1 312 ? 20.959 13.859 6.174 1.00 84.69 312 SER A O 1
ATOM 2441 N N . VAL A 1 313 ? 19.813 15.782 6.284 1.00 80.00 313 VAL A N 1
ATOM 2442 C CA . VAL A 1 313 ? 20.864 16.528 6.979 1.00 80.00 313 VAL A CA 1
ATOM 2443 C C . VAL A 1 313 ? 20.872 16.129 8.456 1.00 80.00 313 VAL A C 1
ATOM 2445 O O . VAL A 1 313 ? 19.883 16.286 9.161 1.00 80.00 313 VAL A O 1
ATOM 2448 N N . GLY A 1 314 ? 22.001 15.598 8.933 1.00 74.19 314 GLY A N 1
ATOM 2449 C CA . GLY A 1 314 ? 22.168 15.195 10.336 1.00 74.19 314 GLY A CA 1
ATOM 2450 C C . GLY A 1 314 ? 21.576 13.827 10.701 1.00 74.19 314 GLY A C 1
ATOM 2451 O O . GLY A 1 314 ? 21.639 13.439 11.866 1.00 74.19 314 GLY A O 1
ATOM 2452 N N . ASP A 1 315 ? 21.050 13.067 9.736 1.00 83.88 315 ASP A N 1
ATOM 2453 C CA . ASP A 1 315 ? 20.622 11.687 9.967 1.00 83.88 315 ASP A CA 1
ATOM 2454 C C . ASP A 1 315 ? 21.829 10.736 9.986 1.00 83.88 315 ASP A C 1
ATOM 2456 O O . ASP A 1 315 ? 22.272 10.239 8.950 1.00 83.88 315 ASP A O 1
ATOM 2460 N N . ALA A 1 316 ? 22.343 10.458 11.187 1.00 78.88 316 ALA A N 1
ATOM 2461 C CA . ALA A 1 316 ? 23.474 9.555 11.401 1.00 78.88 316 ALA A CA 1
ATOM 2462 C C . ALA A 1 316 ? 23.234 8.128 10.867 1.00 78.88 316 ALA A C 1
ATOM 2464 O O . ALA A 1 316 ? 24.194 7.418 10.575 1.00 78.88 316 ALA A O 1
ATOM 2465 N N . SER A 1 317 ? 21.972 7.705 10.724 1.00 85.88 317 SER A N 1
ATOM 2466 C CA . SER A 1 317 ? 21.626 6.380 10.198 1.00 85.88 317 SER A CA 1
ATOM 2467 C C . SER A 1 317 ? 21.605 6.317 8.665 1.00 85.88 317 SER A C 1
ATOM 2469 O O . SER A 1 317 ? 21.639 5.227 8.093 1.00 85.88 317 SER A O 1
ATOM 2471 N N . GLY A 1 318 ? 21.511 7.471 7.991 1.00 88.94 318 GLY A N 1
ATOM 2472 C CA . GLY A 1 318 ? 21.296 7.582 6.545 1.00 88.94 318 GLY A CA 1
ATOM 2473 C C . GLY A 1 318 ? 19.941 7.049 6.052 1.00 88.94 318 GLY A C 1
ATOM 2474 O O . GLY A 1 318 ? 19.694 7.013 4.843 1.00 88.94 318 GLY A O 1
ATOM 2475 N N . LEU A 1 319 ? 19.052 6.625 6.955 1.00 89.75 319 LEU A N 1
ATOM 2476 C CA . LEU A 1 319 ? 17.758 6.030 6.637 1.00 89.75 319 LEU A CA 1
ATOM 2477 C C . LEU A 1 319 ? 16.820 7.018 5.930 1.00 89.75 319 LEU A C 1
ATOM 2479 O O . LEU A 1 319 ? 16.100 6.634 5.012 1.00 89.75 319 LEU A O 1
ATOM 2483 N N . ASN A 1 320 ? 16.845 8.296 6.293 1.00 91.38 320 ASN A N 1
ATOM 2484 C CA . ASN A 1 320 ? 16.004 9.320 5.679 1.00 91.38 320 ASN A CA 1
ATOM 2485 C C . ASN A 1 320 ? 16.345 9.523 4.201 1.00 91.38 320 ASN A C 1
ATOM 2487 O O . ASN A 1 320 ? 15.440 9.602 3.369 1.00 91.38 320 ASN A O 1
ATOM 2491 N N . ALA A 1 321 ? 17.638 9.534 3.859 1.00 89.81 321 ALA A N 1
ATOM 2492 C CA . ALA A 1 321 ? 18.096 9.633 2.473 1.00 89.81 321 ALA A CA 1
ATOM 2493 C C . ALA A 1 321 ? 17.664 8.412 1.643 1.00 89.81 321 ALA A C 1
ATOM 2495 O O . ALA A 1 321 ? 17.216 8.549 0.506 1.00 89.81 321 ALA A O 1
ATOM 2496 N N . ARG A 1 322 ? 17.752 7.228 2.253 1.00 93.00 322 ARG A N 1
ATOM 2497 C CA . ARG A 1 322 ? 17.338 5.935 1.696 1.00 93.00 322 ARG A CA 1
ATOM 2498 C C . ARG A 1 322 ? 15.833 5.849 1.421 1.00 93.00 322 ARG A C 1
ATOM 2500 O O . ARG A 1 322 ? 15.400 5.425 0.351 1.00 93.00 322 ARG A O 1
ATOM 2507 N N . LEU A 1 323 ? 15.018 6.314 2.367 1.00 93.75 323 LEU A N 1
ATOM 2508 C CA . LEU A 1 323 ? 13.558 6.328 2.250 1.00 93.75 323 LEU A CA 1
ATOM 2509 C C . LEU A 1 323 ? 13.051 7.413 1.283 1.00 93.75 323 LEU A C 1
ATOM 2511 O O . LEU A 1 323 ? 12.084 7.179 0.549 1.00 93.75 323 LEU A O 1
ATOM 2515 N N . GLY A 1 324 ? 13.683 8.591 1.288 1.00 93.38 324 GLY A N 1
ATOM 2516 C CA . GLY A 1 324 ? 13.341 9.771 0.486 1.00 93.38 324 GLY A CA 1
ATOM 2517 C C . GLY A 1 324 ? 12.087 10.508 0.971 1.00 93.38 324 GLY A C 1
ATOM 2518 O O . GLY A 1 324 ? 12.142 11.680 1.345 1.00 93.38 324 GLY A O 1
ATOM 2519 N N . GLU A 1 325 ? 10.946 9.822 0.989 1.00 95.00 325 GLU A N 1
ATOM 2520 C CA . GLU A 1 325 ? 9.675 10.343 1.503 1.00 95.00 325 GLU A CA 1
ATOM 2521 C C . GLU A 1 325 ? 8.964 9.284 2.348 1.00 95.00 325 GLU A C 1
ATOM 2523 O O . GLU A 1 325 ? 9.110 8.086 2.105 1.00 95.00 325 GLU A O 1
ATOM 2528 N N . LYS A 1 326 ? 8.143 9.719 3.310 1.00 95.31 326 LYS A N 1
ATOM 2529 C CA . LYS A 1 326 ? 7.319 8.828 4.142 1.00 95.31 326 LYS A CA 1
ATOM 2530 C C . LYS A 1 326 ? 5.958 9.458 4.433 1.00 95.31 326 LYS A C 1
ATOM 2532 O O . LYS A 1 326 ? 5.826 10.679 4.519 1.00 95.31 326 LYS A O 1
ATOM 2537 N N . TYR A 1 327 ? 4.931 8.626 4.591 1.00 97.12 327 TYR A N 1
ATOM 2538 C CA . TYR A 1 327 ? 3.647 9.074 5.133 1.00 97.12 327 TYR A CA 1
ATOM 2539 C C . TYR A 1 327 ? 3.705 9.206 6.656 1.00 97.12 327 TYR A C 1
ATOM 2541 O O . TYR A 1 327 ? 4.306 8.375 7.336 1.00 97.12 327 TYR A O 1
ATOM 2549 N N . ALA A 1 328 ? 3.038 10.222 7.199 1.00 97.31 328 ALA A N 1
ATOM 2550 C CA . ALA A 1 328 ? 2.863 10.344 8.639 1.00 97.31 328 ALA A CA 1
ATOM 2551 C C . ALA A 1 328 ? 1.784 9.355 9.106 1.00 97.31 328 ALA A C 1
ATOM 2553 O O . ALA A 1 328 ? 0.613 9.509 8.756 1.00 97.31 328 ALA A O 1
ATOM 2554 N N . ALA A 1 329 ? 2.183 8.334 9.866 1.00 97.69 329 ALA A N 1
ATOM 2555 C CA . ALA A 1 329 ? 1.248 7.452 10.551 1.00 97.69 329 ALA A CA 1
ATOM 2556 C C . ALA A 1 329 ? 0.711 8.177 11.793 1.00 97.69 329 ALA A C 1
ATOM 2558 O O . ALA A 1 329 ? 1.482 8.544 12.676 1.00 97.69 329 ALA A O 1
ATOM 2559 N N . VAL A 1 330 ? -0.601 8.401 11.839 1.00 98.19 330 VAL A N 1
ATOM 2560 C CA . VAL A 1 330 ? -1.297 9.008 12.992 1.00 98.19 330 VAL A CA 1
ATOM 2561 C C . VAL A 1 330 ? -1.776 7.952 13.984 1.00 98.19 330 VAL A C 1
ATOM 2563 O O . VAL A 1 330 ? -2.031 8.263 15.141 1.00 98.19 330 VAL A O 1
ATOM 2566 N N . ALA A 1 331 ? -1.856 6.698 13.539 1.00 98.44 331 ALA A N 1
ATOM 2567 C CA . ALA A 1 331 ? -1.959 5.528 14.394 1.00 98.44 331 ALA A CA 1
ATOM 2568 C C . ALA A 1 331 ? -1.288 4.337 13.708 1.00 98.44 331 ALA A C 1
ATOM 2570 O O . ALA A 1 331 ? -1.427 4.147 12.497 1.00 98.44 331 ALA A O 1
ATOM 2571 N N . GLU A 1 332 ? -0.593 3.523 14.491 1.00 98.06 332 GLU A N 1
ATOM 2572 C CA . GLU A 1 332 ? 0.076 2.305 14.048 1.00 98.06 332 GLU A CA 1
ATOM 2573 C C . GLU A 1 332 ? -0.188 1.19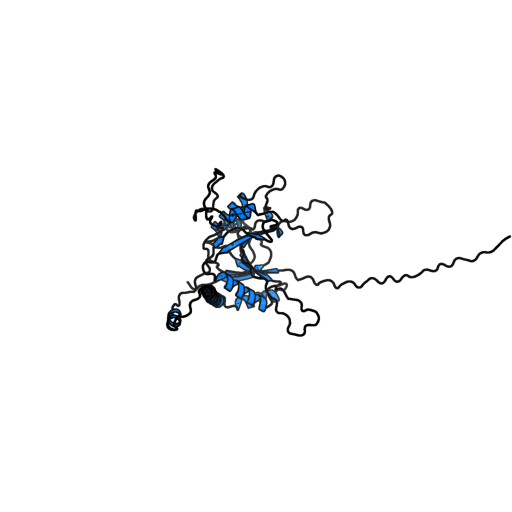9 15.067 1.00 98.06 332 GLU A C 1
ATOM 2575 O O . GLU A 1 332 ? -0.157 1.427 16.278 1.00 98.06 332 GLU A O 1
ATOM 2580 N N . ARG A 1 333 ? -0.460 -0.009 14.575 1.00 97.75 333 ARG A N 1
ATOM 2581 C CA . ARG A 1 333 ? -0.526 -1.213 15.401 1.00 97.75 333 ARG A CA 1
ATOM 2582 C C . ARG A 1 333 ? 0.316 -2.300 14.773 1.00 97.75 333 ARG A C 1
ATOM 2584 O O . ARG A 1 333 ? 0.103 -2.647 13.610 1.00 97.75 333 ARG A O 1
ATOM 2591 N N . ARG A 1 334 ? 1.239 -2.846 15.559 1.00 96.06 334 ARG A N 1
ATOM 2592 C CA . ARG A 1 334 ? 2.018 -4.012 15.160 1.00 96.06 334 ARG A CA 1
ATOM 2593 C C . ARG A 1 334 ? 1.133 -5.250 15.108 1.00 96.06 334 ARG A C 1
ATOM 2595 O O . ARG A 1 334 ? 0.167 -5.391 15.861 1.00 96.06 334 ARG A O 1
ATOM 2602 N N . LEU A 1 335 ? 1.454 -6.122 14.169 1.00 93.00 335 LEU A N 1
ATOM 2603 C CA . LEU A 1 335 ? 0.924 -7.468 14.091 1.00 93.00 335 LEU A CA 1
ATOM 2604 C C . LEU A 1 335 ? 1.851 -8.349 14.929 1.00 93.00 335 LEU A C 1
ATOM 2606 O O . LEU A 1 335 ? 2.793 -8.944 14.417 1.00 93.00 335 LEU A O 1
ATOM 2610 N N . ASP A 1 336 ? 1.616 -8.368 16.238 1.00 82.25 336 ASP A N 1
ATOM 2611 C CA . ASP A 1 336 ? 2.421 -9.152 17.169 1.00 82.25 336 ASP A CA 1
ATOM 2612 C C . ASP A 1 336 ? 1.958 -10.614 17.136 1.00 82.25 336 ASP A C 1
ATOM 2614 O O . ASP A 1 336 ? 0.871 -10.963 17.602 1.00 82.25 336 ASP A O 1
ATOM 2618 N N . PHE A 1 337 ? 2.786 -11.476 16.548 1.00 80.56 337 PHE A N 1
ATOM 2619 C CA . PHE A 1 337 ? 2.491 -12.903 16.385 1.00 80.56 337 PHE A CA 1
ATOM 2620 C C . PHE A 1 337 ? 2.944 -13.768 17.580 1.00 80.56 337 PHE A C 1
ATOM 2622 O O . PHE A 1 337 ? 2.755 -14.982 17.555 1.00 80.56 337 PHE A O 1
ATOM 2629 N N . GLY A 1 338 ? 3.464 -13.138 18.643 1.00 59.44 338 GLY A N 1
ATOM 2630 C CA . GLY A 1 338 ? 3.737 -13.778 19.936 1.00 59.44 338 GLY A CA 1
ATOM 2631 C C . GLY A 1 338 ? 4.965 -14.692 19.969 1.00 59.44 338 GLY A C 1
ATOM 2632 O O . GLY A 1 338 ? 4.917 -15.709 20.656 1.00 59.44 338 GLY A O 1
ATOM 2633 N N . TYR A 1 339 ? 6.023 -14.347 19.229 1.00 54.19 339 TYR A N 1
ATOM 2634 C CA . TYR A 1 339 ? 7.306 -15.061 19.235 1.00 54.19 339 TYR A CA 1
ATOM 2635 C C . TYR A 1 339 ? 8.372 -14.324 20.037 1.00 54.19 339 TYR A C 1
ATOM 2637 O O . TYR A 1 339 ? 8.377 -13.071 19.973 1.00 54.19 339 TYR A O 1
#

Mean predicted aligned error: 12.97 Å

Solvent-accessible surface area (backbone atoms only — not comparable to full-atom values): 20540 Å² total; per-residue (Å²): 135,87,88,85,88,81,82,90,77,87,82,80,79,82,78,84,78,80,77,77,83,77,76,81,78,78,81,77,77,78,68,74,38,31,32,37,31,32,59,58,67,46,92,72,25,40,68,38,38,51,52,36,52,50,52,49,63,72,66,50,52,73,36,98,92,73,48,44,68,64,50,76,63,18,50,56,45,56,42,59,35,33,33,64,61,44,45,20,61,47,90,46,70,67,55,41,51,52,52,49,53,54,61,68,71,54,64,62,65,62,40,49,55,49,12,50,53,53,33,57,54,70,67,50,79,83,55,97,66,87,88,78,66,78,75,62,69,68,69,65,78,73,65,88,64,67,63,75,74,54,50,30,27,31,35,34,42,45,44,35,90,34,34,75,51,18,36,31,34,26,26,37,70,45,49,90,72,50,26,63,61,52,31,49,50,54,54,38,49,52,40,38,75,71,65,50,33,74,48,49,59,69,77,74,64,94,82,69,86,72,80,82,65,69,61,41,72,72,86,88,70,70,36,34,57,49,29,36,26,86,63,42,75,77,80,84,68,95,64,100,70,90,82,72,90,76,64,59,59,33,69,34,50,67,62,30,51,52,28,43,47,42,44,86,55,99,84,64,88,66,82,82,72,97,73,78,95,73,90,76,91,76,90,77,72,40,35,52,31,64,41,28,72,74,26,71,54,51,41,43,31,38,27,46,60,71,65,42,77,47,70,52,81,88,43,89,82,49,55,36,59,67,22,39,24,34,53,53,65,82,40,76,45,71,63,79,49,83,127

Radius of gyration: 28.58 Å; Cα contacts (8 Å, |Δi|>4): 486; chains: 1; bounding box: 77×106×72 Å

pLDDT: mean 78.19, std 22.72, range [27.61, 98.75]

InterPro domains:
  IPR009210 Activating signal cointegrator 1 complex subunit 1 [PTHR13360] (22-315)
  IPR019510 A-kinase anchor protein 7-like, phosphoesterase domain [PF10469] (33-262)

=== Feature glossary ===
The record interleaves many kinds of information about one protein. Here is each kind framed as the question it answers.

Q: What does the local fold look like, residue by residue?
A: The Foldseek 3Di string encodes local tertiary geometry as a 20-letter alphabet — one character per residue — derived from the relative positions of nearby Cα atoms. Unlike the amino-acid sequence, 3Di is a direct function of the 3D structure, so two proteins with the same fold have similar 3Di strings even at low sequence identity.

Q: Which residues are in helices, strands, or loops?
A: The SS8 string is DSSP's per-residue secondary-structure call. α-helix (H) means an i→i+4 H-bond ladder; β-strand (E) means the residue participates in a β-sheet; 3₁₀ (G) and π (I) are tighter and wider helices; T/S are turns/bends; '-' is loop.

Q: How big and how compact is the whole molecule?
A: Radius of gyration (Rg) is the root-mean-square distance of Cα atoms from their centroid — a single number for overall size and compactness. A globular domain of N residues has Rg ≈ 2.2·N^0.38 Å; an extended or disordered chain has a much larger Rg. The Cα contact count is the number of residue pairs whose Cα atoms are within 8 Å and are more than four positions apart in sequence — a standard proxy for tertiary packing density. The bounding box is the smallest axis-aligned box enclosing all Cα atoms.

Q: Where is each backbone atom in 3D?
A: Structure coordinates are given as an mmCIF _atom_site loop: one row per atom with element, residue name, chain id, sequence number, and x/y/z position in Å. Only the four main-chain atoms per residue are included here; side chains are omitted to keep the record compact.

Q: What is the amino-acid chain?
A: Primary structure: the covalent order of the twenty standard amino acids along the backbone. Two proteins with the same sequence will (almost always) fold to the same structure; two with 30% identity often share a fold but not the details.

Q: What if only a Cα trace is available?
A: Three-state secondary structure (P-SEA) collapses the eight DSSP classes into helix (a), strand (b), and coil (c). P-SEA assigns these from Cα geometry alone — distances and angles — without requiring backbone oxygens, so it works on any Cα trace.

Q: What family and function is it annotated with?
A: Database cross-references. InterPro integrates a dozen domain/family signature databases into unified entries with residue-range hits. GO terms attach function/process/location labels with evidence codes. CATH codes position the fold in a four-level structural taxonomy. Organism is the NCBI-taxonomy species name.

Q: How confident is the AlphaFold model at each residue?
A: pLDDT is the predicted lDDT-Cα score: AlphaFold's confidence that the local environment of each residue (all inter-atomic distances within 15 Å) is correctly placed. It is a per-residue number between 0 and 100, with higher meaning more reliable.

Q: How mobile is each atom in the crystal?
A: B-factor (Debye–Waller factor) reflects atomic displacement in the crystal lattice. It is an experimental observable (units Å²), not a prediction; low values mean the atom is pinned down, high values mean it moves or is heterogeneous across the crystal.

Q: Which residues are buried vs exposed?
A: SASA measures how much of the protein is reachable by solvent. It is computed by rolling a water-sized probe over the atomic surface and summing the exposed area (Å²). Per-residue SASA distinguishes core (buried, low SASA) from surface (exposed, high SASA) residues; total SASA is a whole-molecule size measure.

Q: What do the diagnostic plots show?
A: Plot images: a contact map (which residues are close in 3D, as an N×N binary image), a Ramachandran scatter (backbone torsion angles, revealing secondary-structure composition at a glance), and — for AlphaFold structures — a PAE heatmap (pairwise prediction confidence).

Q: What known structures does this most resemble?
A: The Foldseek neighbor list gives the closest experimentally determined structures in the PDB, ranked by structural alignment. TM-score near 1 means near-identical fold; near 0.3 means only rough topology match. This is how one finds what a novel AlphaFold prediction most resembles in the solved-structure universe.

Q: Are the domains correctly placed relative to each other?
A: Predicted aligned error is AlphaFold's pairwise confidence. Unlike pLDDT (per-residue), PAE is per-residue-pair and captures whether two parts of the structure are correctly placed relative to each other. Units are ångströms of expected positional error.

Q: What do the rendered images show?
A: Structure images are PyMOL renders from six orthogonal camera directions. Cartoon representation draws helices as coils and strands as arrows; sticks shows the backbone as bonds; surface shows the solvent-excluded envelope. Rainbow coloring maps sequence position to hue (blue→red, N→C); chain coloring assigns a distinct color per polypeptide.

Q: What are the backbone torsion angles?
A: φ (phi) and ψ (psi) are the two rotatable backbone dihedrals per residue: φ is the C(i-1)–N–Cα–C torsion, ψ is the N–Cα–C–N(i+1) torsion, both in degrees on (−180°, 180°]. α-helical residues cluster near (−60°, −45°); β-strand residues near (−120°, +130°). A Ramachandran plot is simply a scatter of (φ, ψ) for every residue.